Protein AF-A0A4R1QSN7-F1 (afdb_monomer)

pLDDT: mean 76.37, std 17.97, range [33.16, 93.81]

Foldseek 3Di:
DVVVVVVVVVVVVPPDPPPPPPDPDPPLQDDFQFADDDPVRLVVQLVVLLVVVLCVCVVVCVQVVLQVQLQVLCVVVVPPDRADGLSVLSSLVLPLVVVVCVVCDVVLPPQPVRLRLVSVLVVCVVCLVCLVVSCVVSVNDLSSLQSLLVCVAPVNVVVLLVVLLSSVCSVRVRRDPDPRCVVSSVSNSVSSVVVSCSNSVSCVNRVNPDPVPDDDPDD

Organism: Hydrogenispora ethanolica (NCBI:txid1082276)

Solvent-accessible surface area (backbone atoms only — not comparable to full-atom values): 12890 Å² total; per-residue (Å²): 129,73,69,62,58,57,54,55,57,61,60,67,71,72,70,68,79,79,73,75,73,74,66,77,75,70,93,71,76,61,67,58,69,65,54,96,66,55,74,68,55,48,53,51,48,35,53,51,48,49,52,51,52,50,52,51,38,52,74,69,46,45,36,60,56,40,38,53,52,36,46,56,51,32,57,77,66,68,48,93,62,81,74,74,61,46,65,60,50,52,50,47,53,52,58,39,51,48,56,50,48,66,68,43,47,76,79,51,66,84,64,72,84,50,73,34,44,70,53,45,47,54,53,50,58,76,48,51,83,48,42,66,64,53,24,58,78,52,67,51,48,69,67,47,25,45,50,58,17,53,40,63,35,86,90,27,56,67,60,31,54,50,50,41,48,52,52,46,45,50,75,39,66,44,45,59,99,42,83,89,26,47,66,51,51,56,50,37,38,55,42,48,51,58,47,45,42,65,73,41,45,21,64,81,71,33,54,93,72,74,78,84,77,70,88,83,87,74,132

Structure (mmCIF, N/CA/C/O backbone):
data_AF-A0A4R1QSN7-F1
#
_entry.id   AF-A0A4R1QSN7-F1
#
loop_
_atom_site.group_PDB
_atom_site.id
_atom_site.type_symbol
_atom_site.label_atom_id
_atom_site.label_alt_id
_atom_site.label_comp_id
_atom_site.label_asym_id
_atom_site.label_entity_id
_atom_site.label_seq_id
_atom_site.pdbx_PDB_ins_code
_atom_site.Cartn_x
_atom_site.Cartn_y
_atom_site.Cartn_z
_atom_site.occupancy
_atom_site.B_iso_or_equiv
_atom_site.auth_seq_id
_atom_site.auth_comp_id
_atom_site.auth_asym_id
_atom_site.auth_atom_id
_atom_site.pdbx_PDB_model_num
ATOM 1 N N . MET A 1 1 ? 50.688 -35.990 24.798 1.00 52.66 1 MET A N 1
ATOM 2 C CA . MET A 1 1 ? 50.599 -35.802 23.326 1.00 52.66 1 MET A CA 1
ATOM 3 C C . MET A 1 1 ? 49.825 -36.895 22.560 1.00 52.66 1 MET A C 1
ATOM 5 O O . MET A 1 1 ? 49.802 -36.848 21.338 1.00 52.66 1 MET A O 1
ATOM 9 N N . ARG A 1 2 ? 49.146 -37.862 23.209 1.00 49.91 2 ARG A N 1
ATOM 10 C CA . ARG A 1 2 ? 48.300 -38.853 22.500 1.00 49.91 2 ARG A CA 1
ATOM 11 C C . ARG A 1 2 ? 46.863 -38.373 22.243 1.00 49.91 2 ARG A C 1
ATOM 13 O O . ARG A 1 2 ? 46.289 -38.750 21.235 1.00 49.91 2 ARG A O 1
ATOM 20 N N . HIS A 1 3 ? 46.323 -37.475 23.070 1.00 43.88 3 HIS A N 1
ATOM 21 C CA . HIS A 1 3 ? 44.950 -36.965 22.913 1.00 43.88 3 HIS A CA 1
ATOM 22 C C . HIS A 1 3 ? 44.783 -35.891 21.823 1.00 43.88 3 HIS A C 1
ATOM 24 O O . HIS A 1 3 ? 43.689 -35.723 21.301 1.00 43.88 3 HIS A O 1
ATOM 30 N N . PHE A 1 4 ? 45.867 -35.227 21.402 1.00 45.56 4 PHE A N 1
ATOM 31 C CA . PHE A 1 4 ? 45.815 -34.222 20.329 1.00 45.56 4 PHE A CA 1
ATOM 32 C C . PHE A 1 4 ? 45.595 -34.852 18.941 1.00 45.56 4 PHE A C 1
ATOM 34 O O . PHE A 1 4 ? 44.989 -34.249 18.062 1.00 45.56 4 PHE A O 1
ATOM 41 N N . ARG A 1 5 ? 46.030 -36.108 18.754 1.00 50.88 5 ARG A N 1
ATOM 42 C CA . ARG A 1 5 ? 45.882 -36.837 17.483 1.00 50.88 5 ARG A CA 1
ATOM 43 C C . ARG A 1 5 ? 44.447 -37.307 17.227 1.00 50.88 5 ARG A C 1
ATOM 45 O O . ARG A 1 5 ? 44.032 -37.353 16.077 1.00 50.88 5 ARG A O 1
ATOM 52 N N . TYR A 1 6 ? 43.680 -37.587 18.282 1.00 53.69 6 TYR A N 1
ATOM 53 C CA . TYR A 1 6 ? 42.270 -37.969 18.156 1.00 53.69 6 TYR A CA 1
ATOM 54 C C . TYR A 1 6 ? 41.355 -36.764 17.903 1.00 53.69 6 TYR A C 1
ATOM 56 O O . TYR A 1 6 ? 40.365 -36.900 17.192 1.00 53.69 6 TYR A O 1
ATOM 64 N N . LEU A 1 7 ? 41.721 -35.574 18.399 1.00 50.19 7 LEU A N 1
ATOM 65 C CA . LEU A 1 7 ? 40.985 -34.338 18.109 1.00 50.19 7 LEU A CA 1
ATOM 66 C C . LEU A 1 7 ? 41.125 -33.924 16.632 1.00 50.19 7 LEU A C 1
ATOM 68 O O . LEU A 1 7 ? 40.158 -33.479 16.024 1.00 50.19 7 LEU A O 1
ATOM 72 N N . LEU A 1 8 ? 42.308 -34.134 16.037 1.00 51.06 8 LEU A N 1
ATOM 73 C CA . LEU A 1 8 ? 42.559 -33.848 14.620 1.00 51.06 8 LEU A CA 1
ATOM 74 C C . LEU A 1 8 ? 41.799 -34.811 13.687 1.00 51.06 8 LEU A C 1
ATOM 76 O O . LEU A 1 8 ? 41.301 -34.393 12.646 1.00 51.06 8 LEU A O 1
ATOM 80 N N . PHE A 1 9 ? 41.661 -36.085 14.076 1.00 55.66 9 PHE A N 1
ATOM 81 C CA . PHE A 1 9 ? 40.887 -37.071 13.311 1.00 55.66 9 PHE A CA 1
ATOM 82 C C . PHE A 1 9 ? 39.373 -36.825 13.376 1.00 55.66 9 PHE A C 1
ATOM 84 O O . PHE A 1 9 ? 38.679 -37.077 12.394 1.00 55.66 9 PHE A O 1
ATOM 91 N N . LEU A 1 10 ? 38.859 -36.286 14.489 1.00 49.84 10 LEU A N 1
ATOM 92 C CA . LEU A 1 10 ? 37.437 -35.951 14.622 1.00 49.84 10 LEU A CA 1
ATOM 93 C C . LEU A 1 10 ? 37.048 -34.693 13.819 1.00 49.84 10 LEU A C 1
ATOM 95 O O . LEU A 1 10 ? 35.917 -34.581 13.356 1.00 49.84 10 LEU A O 1
ATOM 99 N N . LEU A 1 11 ? 37.996 -33.774 13.598 1.00 47.78 11 LEU A N 1
ATOM 100 C CA . LEU A 1 11 ? 37.796 -32.555 12.802 1.00 47.78 11 LEU A CA 1
ATOM 101 C C . LEU A 1 11 ? 37.828 -32.807 11.282 1.00 47.78 11 LEU A C 1
ATOM 103 O O . LEU A 1 11 ? 37.264 -32.026 10.522 1.00 47.78 11 LEU A O 1
ATOM 107 N N . LEU A 1 12 ? 38.432 -33.916 10.839 1.00 49.00 12 LEU A N 1
ATOM 108 C CA . LEU A 1 12 ? 38.530 -34.295 9.422 1.00 49.00 12 LEU A CA 1
ATOM 109 C C . LEU A 1 12 ? 37.284 -35.011 8.869 1.00 49.00 12 LEU A C 1
ATOM 111 O O . LEU A 1 12 ? 37.149 -35.123 7.655 1.00 49.00 12 LEU A O 1
ATOM 115 N N . PHE A 1 13 ? 36.345 -35.433 9.724 1.00 51.28 13 PHE A N 1
ATOM 116 C CA . PHE A 1 13 ? 35.068 -36.037 9.303 1.00 51.28 13 PHE A CA 1
ATOM 117 C C . PHE A 1 13 ? 33.887 -35.050 9.248 1.00 51.28 13 PHE A C 1
ATOM 119 O O . PHE A 1 13 ? 32.784 -35.437 8.871 1.00 51.28 13 PHE A O 1
ATOM 126 N N . LEU A 1 14 ? 34.107 -33.772 9.577 1.00 45.19 14 LEU A N 1
ATOM 127 C CA . LEU A 1 14 ? 33.074 -32.723 9.584 1.00 45.19 14 LEU A CA 1
ATOM 128 C C . LEU A 1 14 ? 33.061 -31.842 8.326 1.00 45.19 14 LEU A C 1
ATOM 130 O O . LEU A 1 14 ? 32.299 -30.881 8.256 1.00 45.19 14 LEU A O 1
ATOM 134 N N . VAL A 1 15 ? 33.858 -32.184 7.312 1.00 50.62 15 VAL A N 1
ATOM 135 C CA . VAL A 1 15 ? 33.829 -31.520 6.003 1.00 50.62 15 VAL A CA 1
ATOM 136 C C . VAL A 1 15 ? 33.178 -32.453 4.989 1.00 50.62 15 VAL A C 1
ATOM 138 O O . VAL A 1 15 ? 33.795 -32.900 4.027 1.00 50.62 15 VAL A O 1
ATOM 141 N N . THR A 1 16 ? 31.902 -32.774 5.198 1.00 50.66 16 THR A N 1
ATOM 142 C CA . THR A 1 16 ? 31.070 -33.152 4.056 1.00 50.66 16 THR A CA 1
ATOM 143 C C . THR A 1 16 ? 30.916 -31.895 3.206 1.00 50.66 16 THR A C 1
ATOM 145 O O . THR A 1 16 ? 30.430 -30.889 3.738 1.00 50.66 16 THR A O 1
ATOM 148 N N . PRO A 1 17 ? 31.302 -31.890 1.918 1.00 47.50 17 PRO A N 1
ATOM 149 C CA . PRO A 1 17 ? 30.842 -30.837 1.039 1.00 47.50 17 PRO A CA 1
ATOM 150 C C . PRO A 1 17 ? 29.320 -30.891 1.101 1.00 47.50 17 PRO A C 1
ATOM 152 O O . PRO A 1 17 ? 28.709 -31.901 0.754 1.00 47.50 17 PRO A O 1
ATOM 155 N N . VAL A 1 18 ? 28.704 -29.820 1.598 1.00 45.72 18 VAL A N 1
ATOM 156 C CA . VAL A 1 18 ? 27.302 -29.569 1.307 1.00 45.72 18 VAL A CA 1
ATOM 157 C C . VAL A 1 18 ? 27.285 -29.398 -0.202 1.00 45.72 18 VAL A C 1
ATOM 159 O O . VAL A 1 18 ? 27.577 -28.324 -0.723 1.00 45.72 18 VAL A O 1
ATOM 162 N N . THR A 1 19 ? 27.036 -30.488 -0.922 1.00 42.19 19 THR A N 1
ATOM 163 C CA . THR A 1 19 ? 26.517 -30.402 -2.271 1.00 42.19 19 THR A CA 1
ATOM 164 C C . THR A 1 19 ? 25.223 -29.637 -2.109 1.00 42.19 19 THR A C 1
ATOM 166 O O . THR A 1 19 ? 24.199 -30.190 -1.711 1.00 42.19 19 THR A O 1
ATOM 169 N N . THR A 1 20 ? 25.289 -28.331 -2.348 1.00 42.88 20 THR A N 1
ATOM 170 C CA . THR A 1 20 ? 24.140 -27.565 -2.785 1.00 42.88 20 THR A CA 1
ATOM 171 C C . THR A 1 20 ? 23.671 -28.257 -4.051 1.00 42.88 20 THR A C 1
ATOM 173 O O . THR A 1 20 ? 24.133 -27.954 -5.146 1.00 42.88 20 THR A O 1
ATOM 176 N N . THR A 1 21 ? 22.794 -29.247 -3.891 1.00 38.19 21 THR A N 1
ATOM 177 C CA . THR A 1 21 ? 21.798 -29.569 -4.896 1.00 38.19 21 THR A CA 1
ATOM 178 C C . THR A 1 21 ? 21.117 -28.247 -5.176 1.00 38.19 21 THR A C 1
ATOM 180 O O . THR A 1 21 ? 20.308 -27.767 -4.381 1.00 38.19 21 THR A O 1
ATOM 183 N N . THR A 1 22 ? 21.540 -27.606 -6.261 1.00 42.22 22 THR A N 1
ATOM 184 C CA . THR A 1 22 ? 20.776 -26.580 -6.941 1.00 42.22 22 THR A CA 1
ATOM 185 C C . THR A 1 22 ? 19.456 -27.257 -7.253 1.00 42.22 22 THR A C 1
ATOM 187 O O . THR A 1 22 ? 19.336 -28.012 -8.216 1.00 42.22 22 THR A O 1
ATOM 190 N N . ALA A 1 23 ? 18.481 -27.072 -6.362 1.00 44.03 23 ALA A N 1
ATOM 191 C CA . ALA A 1 23 ? 17.100 -27.303 -6.710 1.00 44.03 23 ALA A CA 1
ATOM 192 C C . ALA A 1 23 ? 16.881 -26.577 -8.045 1.00 44.03 23 ALA A C 1
ATOM 194 O O . ALA A 1 23 ? 17.385 -25.451 -8.189 1.00 44.03 23 ALA A O 1
ATOM 195 N N . PRO A 1 24 ? 16.214 -27.197 -9.034 1.00 42.44 24 PRO A N 1
ATOM 196 C CA . PRO A 1 24 ? 15.811 -26.462 -10.219 1.00 42.44 24 PRO A CA 1
ATOM 197 C C . PRO A 1 24 ? 15.117 -25.193 -9.729 1.00 42.44 24 PRO A C 1
ATOM 199 O O . PRO A 1 24 ? 14.249 -25.260 -8.853 1.00 42.44 24 PRO A O 1
ATOM 202 N N . ALA A 1 25 ? 15.606 -24.041 -10.196 1.00 39.53 25 ALA A N 1
ATOM 203 C CA . ALA A 1 25 ? 15.037 -22.755 -9.836 1.00 39.53 25 ALA A CA 1
ATOM 204 C C . ALA A 1 25 ? 13.518 -22.866 -10.028 1.00 39.53 25 ALA A C 1
ATOM 206 O O . ALA A 1 25 ? 13.098 -23.294 -11.107 1.00 39.53 25 ALA A O 1
ATOM 207 N N . PRO A 1 26 ? 12.697 -22.571 -9.006 1.00 40.81 26 PRO A N 1
ATOM 208 C CA . PRO A 1 26 ? 11.259 -22.611 -9.194 1.00 40.81 26 PRO A CA 1
ATOM 209 C C . PRO A 1 26 ? 10.923 -21.657 -10.345 1.00 40.81 26 PRO A C 1
ATOM 211 O O . PRO A 1 26 ? 11.459 -20.550 -10.406 1.00 40.81 26 PRO A O 1
ATOM 214 N N . GLU A 1 27 ? 10.062 -22.096 -11.260 1.00 44.59 27 GLU A N 1
ATOM 215 C CA . GLU A 1 27 ? 9.616 -21.394 -12.475 1.00 44.59 27 GLU A CA 1
ATOM 216 C C . GLU A 1 27 ? 8.879 -20.048 -12.215 1.00 44.59 27 GLU A C 1
ATOM 218 O O . GLU A 1 27 ? 8.102 -19.592 -13.047 1.00 44.59 27 GLU A O 1
ATOM 223 N N . SER A 1 28 ? 9.109 -19.353 -11.090 1.00 44.38 28 SER A N 1
ATOM 224 C CA . SER A 1 28 ? 8.532 -18.027 -10.787 1.00 44.38 28 SER A CA 1
ATOM 225 C C . SER A 1 28 ? 9.404 -16.840 -11.233 1.00 44.38 28 SER A C 1
ATOM 227 O O . SER A 1 28 ? 9.080 -15.682 -10.974 1.00 44.38 28 SER A O 1
ATOM 229 N N . SER A 1 29 ? 10.512 -17.096 -11.927 1.00 50.22 29 SER A N 1
ATOM 230 C CA . SER A 1 29 ? 11.586 -16.141 -12.231 1.00 50.22 29 SER A CA 1
ATOM 231 C C . SER A 1 29 ? 11.394 -15.316 -13.515 1.00 50.22 29 SER A C 1
ATOM 233 O O . SER A 1 29 ? 12.361 -15.022 -14.216 1.00 50.22 29 SER A O 1
ATOM 235 N N . GLN A 1 30 ? 10.172 -14.878 -13.831 1.00 65.06 30 GLN A N 1
ATOM 236 C CA . GLN A 1 30 ? 9.985 -13.875 -14.887 1.00 65.06 30 GLN A CA 1
ATOM 237 C C . GLN A 1 30 ? 10.189 -12.471 -14.310 1.00 65.06 30 GLN A C 1
ATOM 239 O O . GLN A 1 30 ? 9.316 -11.923 -13.635 1.00 65.06 30 GLN A O 1
ATOM 244 N N . GLN A 1 31 ? 11.361 -11.886 -14.584 1.00 78.56 31 GLN A N 1
ATOM 245 C CA . GLN A 1 31 ? 11.528 -10.437 -14.486 1.00 78.56 31 GLN A CA 1
ATOM 246 C C . GLN A 1 31 ? 10.488 -9.783 -15.408 1.00 78.56 31 GLN A C 1
ATOM 248 O O . GLN A 1 31 ? 10.363 -10.207 -16.562 1.00 78.56 31 GLN A O 1
ATOM 253 N N . PRO A 1 32 ? 9.725 -8.789 -14.931 1.00 87.31 32 PRO A N 1
ATOM 254 C CA . PRO A 1 32 ? 8.795 -8.080 -15.784 1.00 87.31 32 PRO A CA 1
ATOM 255 C C . PRO A 1 32 ? 9.567 -7.261 -16.821 1.00 87.31 32 PRO A C 1
ATOM 257 O O . PRO A 1 32 ? 10.699 -6.828 -16.586 1.00 87.31 32 PRO A O 1
ATOM 260 N N . LEU A 1 33 ? 8.915 -6.982 -17.948 1.00 86.25 33 LEU A N 1
ATOM 261 C CA . LEU A 1 33 ? 9.345 -5.907 -18.830 1.00 86.25 33 LEU A CA 1
ATOM 262 C C . LEU A 1 33 ? 9.317 -4.605 -18.024 1.00 86.25 33 LEU A C 1
ATOM 264 O O . LEU A 1 33 ? 8.283 -4.268 -17.445 1.00 86.25 33 LEU A O 1
ATOM 268 N N . SER A 1 34 ? 10.435 -3.888 -17.990 1.00 86.56 34 SER A N 1
ATOM 269 C CA . SER A 1 34 ? 10.560 -2.615 -17.286 1.00 86.56 34 SER A CA 1
ATOM 270 C C . SER A 1 34 ? 11.198 -1.557 -18.177 1.00 86.56 34 SER A C 1
ATOM 272 O O . SER A 1 34 ? 11.972 -1.862 -19.084 1.00 86.56 34 SER A O 1
ATOM 274 N N . ASN A 1 35 ? 10.839 -0.305 -17.917 1.00 86.56 35 ASN A N 1
ATOM 275 C CA . ASN A 1 35 ? 11.424 0.858 -18.562 1.00 86.56 35 ASN A CA 1
ATOM 276 C C . ASN A 1 35 ? 12.513 1.441 -17.662 1.00 86.56 35 ASN A C 1
ATOM 278 O O . ASN A 1 35 ? 12.321 1.588 -16.453 1.00 86.56 35 ASN A O 1
ATOM 282 N N . GLU A 1 36 ? 13.635 1.847 -18.248 1.00 82.88 36 GLU A N 1
ATOM 283 C CA . GLU A 1 36 ? 14.606 2.653 -17.517 1.00 82.88 36 GLU A CA 1
ATOM 284 C C . GLU A 1 36 ? 14.033 4.056 -17.302 1.00 82.88 36 GLU A C 1
ATOM 286 O O . GLU A 1 36 ? 13.792 4.803 -18.249 1.00 82.88 36 GLU A O 1
ATOM 291 N N . LEU A 1 37 ? 13.786 4.406 -16.040 1.00 80.81 37 LEU A N 1
ATOM 292 C CA . LEU A 1 37 ? 13.314 5.727 -15.642 1.00 80.81 37 LEU A CA 1
ATOM 293 C C . LEU A 1 37 ? 14.395 6.436 -14.836 1.00 80.81 37 LEU A C 1
ATOM 295 O O . LEU A 1 37 ? 14.997 5.854 -13.926 1.00 80.81 37 LEU A O 1
ATOM 299 N N . SER A 1 38 ? 14.598 7.723 -15.117 1.00 85.69 38 SER A N 1
ATOM 300 C CA . SER A 1 38 ? 15.368 8.568 -14.211 1.00 85.69 38 SER A CA 1
ATOM 301 C C . SER A 1 38 ? 14.631 8.711 -12.872 1.00 85.69 38 SER A C 1
ATOM 303 O O . SER A 1 38 ? 13.418 8.504 -12.771 1.00 85.69 38 SER A O 1
ATOM 305 N N . LEU A 1 39 ? 15.350 9.103 -11.816 1.00 82.25 39 LEU A N 1
ATOM 306 C CA . LEU A 1 39 ? 14.720 9.357 -10.516 1.00 82.25 39 LEU A CA 1
ATOM 307 C C . LEU A 1 39 ? 13.640 10.449 -10.608 1.00 82.25 39 LEU A C 1
ATOM 309 O O . LEU A 1 39 ? 12.592 10.332 -9.974 1.00 82.25 39 LEU A O 1
ATOM 313 N N . ALA A 1 40 ? 13.885 11.489 -11.409 1.00 85.00 40 ALA A N 1
ATOM 314 C CA . ALA A 1 40 ? 12.943 12.587 -11.599 1.00 85.00 40 ALA A CA 1
ATOM 315 C C . ALA A 1 40 ? 11.659 12.111 -12.297 1.00 85.00 40 ALA A C 1
ATOM 317 O O . ALA A 1 40 ? 10.560 12.441 -11.844 1.00 85.00 40 ALA A O 1
ATOM 318 N N . ASP A 1 41 ? 11.792 11.275 -13.330 1.00 87.56 41 ASP A N 1
ATOM 319 C CA . ASP A 1 41 ? 10.648 10.711 -14.056 1.00 87.56 41 ASP A CA 1
ATOM 320 C C . ASP A 1 41 ? 9.844 9.763 -13.171 1.00 87.56 41 ASP A C 1
ATOM 322 O O . ASP A 1 41 ? 8.615 9.842 -13.131 1.00 87.56 41 ASP A O 1
ATOM 326 N N . LYS A 1 42 ? 10.533 8.926 -12.384 1.00 85.25 42 LYS A N 1
ATOM 327 C CA . LYS A 1 42 ? 9.901 8.043 -11.399 1.00 85.25 42 LYS A CA 1
ATOM 328 C C . LYS A 1 42 ? 9.054 8.842 -10.405 1.00 85.25 42 LYS A C 1
ATOM 330 O O . LYS A 1 42 ? 7.882 8.533 -10.205 1.00 85.25 42 LYS A O 1
ATOM 335 N N . GLN A 1 43 ? 9.604 9.916 -9.840 1.00 86.00 43 GLN A N 1
ATOM 336 C CA . GLN A 1 43 ? 8.882 10.784 -8.903 1.00 86.00 43 GLN A CA 1
ATOM 337 C C . GLN A 1 43 ? 7.718 11.537 -9.561 1.00 86.00 43 GLN A C 1
ATOM 339 O O . GLN A 1 43 ? 6.662 11.709 -8.948 1.00 86.00 43 GLN A O 1
ATOM 344 N N . ALA A 1 44 ? 7.888 12.009 -10.798 1.00 88.94 44 ALA A N 1
ATOM 345 C CA . ALA A 1 44 ? 6.817 12.651 -11.553 1.00 88.94 44 ALA A CA 1
ATOM 346 C C . ALA A 1 44 ? 5.661 11.674 -11.823 1.00 88.94 44 ALA A C 1
ATOM 348 O O . ALA A 1 44 ? 4.504 12.010 -11.564 1.00 88.94 44 ALA A O 1
ATOM 349 N N . MET A 1 45 ? 5.976 10.449 -12.250 1.00 89.56 45 MET A N 1
ATOM 350 C CA . MET A 1 45 ? 4.989 9.404 -12.504 1.00 89.56 45 MET A CA 1
ATOM 351 C C . MET A 1 45 ? 4.269 8.983 -11.220 1.00 89.56 45 MET A C 1
ATOM 353 O O . MET A 1 45 ? 3.047 8.897 -11.213 1.00 89.56 45 MET A O 1
ATOM 357 N N . GLN A 1 46 ? 4.988 8.820 -10.109 1.00 88.12 46 GLN A N 1
ATOM 358 C CA . GLN A 1 46 ? 4.388 8.491 -8.811 1.00 88.12 46 GLN A CA 1
ATOM 359 C C . GLN A 1 46 ? 3.425 9.573 -8.318 1.00 88.12 46 GLN A C 1
ATOM 361 O O . GLN A 1 46 ? 2.345 9.245 -7.832 1.00 88.12 46 GLN A O 1
ATOM 366 N N . ARG A 1 47 ? 3.764 10.858 -8.491 1.00 90.00 47 ARG A N 1
ATOM 367 C CA . ARG A 1 47 ? 2.839 11.964 -8.184 1.00 90.00 47 ARG A CA 1
ATOM 368 C C . ARG A 1 47 ? 1.586 11.917 -9.054 1.00 90.00 47 ARG A C 1
ATOM 370 O O . ARG A 1 47 ? 0.487 12.119 -8.545 1.00 90.00 47 ARG A O 1
ATOM 377 N N . LYS A 1 48 ? 1.745 11.627 -10.348 1.00 91.50 48 LYS A N 1
ATOM 378 C CA . LYS A 1 48 ? 0.618 11.478 -11.274 1.00 91.50 48 LYS A CA 1
ATOM 379 C C . LYS A 1 48 ? -0.296 10.322 -10.856 1.00 91.50 48 LYS A C 1
ATOM 381 O O . LYS A 1 48 ? -1.486 10.546 -10.663 1.00 91.50 48 LYS A O 1
ATOM 386 N N . ILE A 1 49 ? 0.275 9.136 -10.638 1.00 91.56 49 ILE A N 1
ATOM 387 C CA . ILE A 1 49 ? -0.446 7.933 -10.199 1.00 91.56 49 ILE A CA 1
ATOM 388 C C . ILE A 1 49 ? -1.171 8.197 -8.877 1.00 91.56 49 ILE A C 1
ATOM 390 O O . ILE A 1 49 ? -2.338 7.850 -8.742 1.00 91.56 49 ILE A O 1
ATOM 394 N N . LEU A 1 50 ? -0.524 8.851 -7.908 1.00 90.31 50 LEU A N 1
ATOM 395 C CA . LEU A 1 50 ? -1.165 9.171 -6.633 1.00 90.31 50 LEU A CA 1
ATOM 396 C C . LEU A 1 50 ? -2.394 10.068 -6.820 1.00 90.31 50 LEU A C 1
ATOM 398 O O . LEU A 1 50 ? -3.440 9.791 -6.244 1.00 90.31 50 LEU A O 1
ATOM 402 N N . ASN A 1 51 ? -2.298 11.109 -7.645 1.00 91.06 51 ASN A N 1
ATOM 403 C CA . ASN A 1 51 ? -3.448 11.968 -7.924 1.00 91.06 51 ASN A CA 1
ATOM 404 C C . ASN A 1 51 ? -4.576 11.199 -8.636 1.00 91.06 51 ASN A C 1
ATOM 406 O O . ASN A 1 51 ? -5.742 11.384 -8.301 1.00 91.06 51 ASN A O 1
ATOM 410 N N . GLU A 1 52 ? -4.247 10.303 -9.572 1.00 92.44 52 GLU A N 1
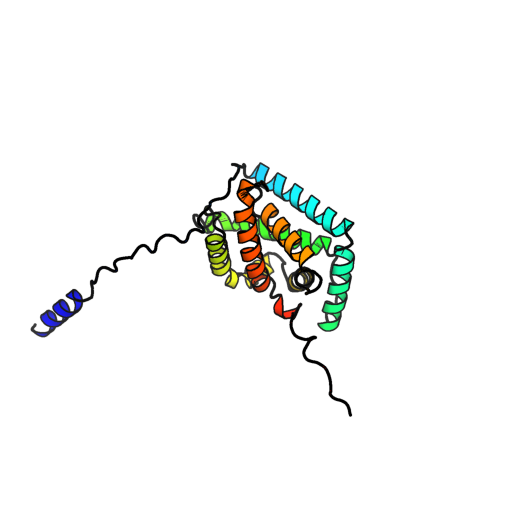ATOM 411 C CA . GLU A 1 52 ? -5.228 9.425 -10.231 1.00 92.44 52 GLU A CA 1
ATOM 412 C C . GLU A 1 52 ? -5.926 8.495 -9.224 1.00 92.44 52 GLU A C 1
ATOM 414 O O . GLU A 1 52 ? -7.149 8.356 -9.257 1.00 92.44 52 GLU A O 1
ATOM 419 N N . ILE A 1 53 ? -5.171 7.915 -8.287 1.00 90.88 53 ILE A N 1
ATOM 420 C CA . ILE A 1 53 ? -5.687 7.085 -7.191 1.00 90.88 53 ILE A CA 1
ATOM 421 C C . ILE A 1 53 ? -6.667 7.881 -6.326 1.00 90.88 53 ILE A C 1
ATOM 423 O O . ILE A 1 53 ? -7.782 7.416 -6.082 1.00 90.88 53 ILE A O 1
ATOM 427 N N . LEU A 1 54 ? -6.270 9.073 -5.871 1.00 90.12 54 LEU A N 1
ATOM 428 C CA . LEU A 1 54 ? -7.100 9.904 -4.999 1.00 90.12 54 LEU A CA 1
ATOM 429 C C . LEU A 1 54 ? -8.408 10.294 -5.694 1.00 90.12 54 LEU A C 1
ATOM 431 O O . LEU A 1 54 ? -9.480 10.022 -5.155 1.00 90.12 54 LEU A O 1
ATOM 435 N N . ASN A 1 55 ? -8.324 10.792 -6.930 1.00 91.56 55 ASN A N 1
ATOM 436 C CA . ASN A 1 55 ? -9.496 11.164 -7.722 1.00 91.56 55 ASN A CA 1
ATOM 437 C C . ASN A 1 55 ? -10.435 9.971 -7.964 1.00 91.56 55 ASN A C 1
ATOM 439 O O . ASN A 1 55 ? -11.655 10.115 -7.900 1.00 91.56 55 ASN A O 1
ATOM 443 N N . LYS A 1 56 ? -9.884 8.776 -8.222 1.00 91.75 56 LYS A N 1
ATOM 444 C CA . LYS A 1 56 ? -10.672 7.556 -8.443 1.00 91.75 56 LYS A CA 1
ATOM 445 C C . LYS A 1 56 ? -11.488 7.173 -7.208 1.00 91.75 56 LYS A C 1
ATOM 447 O O . LYS A 1 56 ? -12.683 6.896 -7.315 1.00 91.75 56 LYS A O 1
ATOM 452 N N . TYR A 1 57 ? -10.855 7.124 -6.038 1.00 89.25 57 TYR A N 1
ATOM 453 C CA . TYR A 1 57 ? -11.534 6.701 -4.811 1.00 89.25 57 TYR A CA 1
ATOM 454 C C . TYR A 1 57 ? -12.455 7.778 -4.229 1.00 89.25 57 TYR A C 1
ATOM 456 O O . TYR A 1 57 ? -13.458 7.439 -3.593 1.00 89.25 57 TYR A O 1
ATOM 464 N N . GLU A 1 58 ? -12.167 9.050 -4.485 1.00 86.88 58 GLU A N 1
ATOM 465 C CA . GLU A 1 58 ? -13.088 10.142 -4.192 1.00 86.88 58 GLU A CA 1
ATOM 466 C C . GLU A 1 58 ? -14.334 10.067 -5.089 1.00 86.88 58 GLU A C 1
ATOM 468 O O . GLU A 1 58 ? -15.456 9.991 -4.583 1.00 86.88 58 GLU A O 1
ATOM 473 N N . GLY A 1 59 ? -14.145 9.971 -6.411 1.00 82.38 59 GLY A N 1
ATOM 474 C CA . GLY A 1 59 ? -15.234 9.936 -7.394 1.00 82.38 59 GLY A CA 1
ATOM 475 C C . GLY A 1 59 ? -16.184 8.742 -7.243 1.00 82.38 59 GLY A C 1
ATOM 476 O O . GLY A 1 59 ? -17.384 8.874 -7.472 1.00 82.38 59 GLY A O 1
ATOM 477 N N . ASN A 1 60 ? -15.682 7.596 -6.775 1.00 84.69 60 ASN A N 1
ATOM 478 C CA . ASN A 1 60 ? -16.487 6.388 -6.554 1.00 84.69 60 ASN A CA 1
ATOM 479 C C . ASN A 1 60 ? -17.218 6.359 -5.196 1.00 84.69 60 ASN A C 1
ATOM 481 O O . ASN A 1 60 ? -17.738 5.313 -4.801 1.00 84.69 60 ASN A O 1
ATOM 485 N N . GLN A 1 61 ? -17.232 7.471 -4.449 1.00 85.44 61 GLN A N 1
ATOM 486 C CA . GLN A 1 61 ? -17.753 7.558 -3.075 1.00 85.44 61 GLN A CA 1
ATOM 487 C C . GLN A 1 61 ? -17.075 6.586 -2.088 1.00 85.44 61 GLN A C 1
ATOM 489 O O . GLN A 1 61 ? -17.561 6.378 -0.974 1.00 85.44 61 GLN A O 1
ATOM 494 N N . THR A 1 62 ? -15.936 5.991 -2.460 1.00 89.12 62 THR A N 1
ATOM 495 C CA . THR A 1 62 ? -15.198 5.067 -1.593 1.00 89.12 62 THR A CA 1
ATOM 496 C C . THR A 1 62 ? -14.707 5.787 -0.350 1.00 89.12 62 THR A C 1
ATOM 498 O O . THR A 1 62 ? -14.788 5.231 0.741 1.00 89.12 62 THR A O 1
ATOM 501 N N . PHE A 1 63 ? -14.252 7.035 -0.485 1.00 91.38 63 PHE A N 1
ATOM 502 C CA . PHE A 1 63 ? -13.839 7.839 0.663 1.00 91.38 63 PHE A CA 1
ATOM 503 C C . PHE A 1 63 ? -14.983 8.069 1.644 1.00 91.38 63 PHE A C 1
ATOM 505 O O . PHE A 1 63 ? -14.786 7.882 2.838 1.00 91.38 63 PHE A O 1
ATOM 512 N N . LEU A 1 64 ? -16.193 8.363 1.172 1.00 90.38 64 LEU A N 1
ATOM 513 C CA . LEU A 1 64 ? -17.338 8.537 2.065 1.00 90.38 64 LEU A CA 1
ATOM 514 C C . LEU A 1 64 ? -17.583 7.277 2.914 1.00 90.38 64 LEU A C 1
ATOM 516 O O . LEU A 1 64 ? -17.581 7.351 4.142 1.00 90.38 64 LEU A O 1
ATOM 520 N N . LYS A 1 65 ? -17.649 6.105 2.273 1.00 92.69 65 LYS A N 1
ATOM 521 C CA . LYS A 1 65 ? -17.850 4.818 2.964 1.00 92.69 65 LYS A CA 1
ATOM 522 C C . LYS A 1 65 ? -16.684 4.445 3.883 1.00 92.69 65 LYS A C 1
ATOM 524 O O . LYS A 1 65 ? -16.890 3.926 4.980 1.00 92.69 65 LYS A O 1
ATOM 529 N N . LEU A 1 66 ? -15.452 4.730 3.460 1.00 92.75 66 LEU A N 1
ATOM 530 C CA . LEU A 1 66 ? -14.258 4.525 4.278 1.00 92.75 66 LEU A CA 1
ATOM 531 C C . LEU A 1 66 ? -14.320 5.399 5.532 1.00 92.75 66 LEU A C 1
ATOM 533 O O . LEU A 1 66 ? -14.033 4.919 6.628 1.00 92.75 66 LEU A O 1
ATOM 537 N N . HIS A 1 67 ? -14.719 6.663 5.393 1.00 93.81 67 HIS A N 1
ATOM 538 C CA . HIS A 1 67 ? -14.826 7.585 6.516 1.00 93.81 67 HIS A CA 1
ATOM 539 C C . HIS A 1 67 ? -15.905 7.130 7.507 1.00 93.81 67 HIS A C 1
ATOM 541 O O . HIS A 1 67 ? -15.641 7.068 8.707 1.00 93.81 67 HIS A O 1
ATOM 547 N N . GLU A 1 68 ? -17.079 6.725 7.021 1.00 93.44 68 GLU A N 1
ATOM 548 C CA . GLU A 1 68 ? -18.141 6.146 7.856 1.00 93.44 68 GLU A CA 1
ATOM 549 C C . GLU A 1 68 ? -17.638 4.928 8.638 1.00 93.44 68 GLU A C 1
ATOM 551 O O . GLU A 1 68 ? -17.776 4.860 9.864 1.00 93.44 68 GLU A O 1
ATOM 556 N N . TYR A 1 69 ? -16.962 4.002 7.954 1.00 93.50 69 TYR A N 1
ATOM 557 C CA . TYR A 1 69 ? -16.335 2.846 8.588 1.00 93.50 69 TYR A CA 1
ATOM 558 C C . TYR A 1 69 ? -15.323 3.253 9.671 1.00 93.50 69 TYR A C 1
ATOM 560 O O . TYR A 1 69 ? -15.317 2.694 10.774 1.00 93.50 69 TYR A O 1
ATOM 568 N N . MET A 1 70 ? -14.478 4.245 9.390 1.00 93.50 70 MET A N 1
ATOM 569 C CA . MET A 1 70 ? -13.500 4.752 10.349 1.00 93.50 70 MET A CA 1
ATOM 570 C C . MET A 1 70 ? -14.159 5.371 11.580 1.00 93.50 70 MET A C 1
ATOM 572 O O . MET A 1 70 ? -13.695 5.115 12.691 1.00 93.50 70 MET A O 1
ATOM 576 N N . ILE A 1 71 ? -15.237 6.141 11.411 1.00 93.38 71 ILE A N 1
ATOM 577 C CA . ILE A 1 71 ? -15.994 6.734 12.522 1.00 93.38 71 ILE A CA 1
ATOM 578 C C . ILE A 1 71 ? -16.530 5.624 13.430 1.00 93.38 71 ILE A C 1
ATOM 580 O O . ILE A 1 71 ? -16.285 5.652 14.639 1.00 93.38 71 ILE A O 1
ATOM 584 N N . ILE A 1 72 ? -17.169 4.603 12.847 1.00 92.38 72 ILE A N 1
ATOM 585 C CA . ILE A 1 72 ? -17.693 3.444 13.584 1.00 92.38 72 ILE A CA 1
ATOM 586 C C . ILE A 1 72 ? -16.569 2.754 14.371 1.00 92.38 72 ILE A C 1
ATOM 588 O O . ILE A 1 72 ? -16.715 2.465 15.561 1.00 92.38 72 ILE A O 1
ATOM 592 N N . LYS A 1 73 ? -15.412 2.517 13.744 1.00 91.31 73 LYS A N 1
ATOM 593 C CA . LYS A 1 73 ? -14.267 1.872 14.408 1.00 91.31 73 LYS A CA 1
ATOM 594 C C . LYS A 1 73 ? -13.654 2.731 15.509 1.00 91.31 73 LYS A C 1
ATOM 596 O O . LYS A 1 73 ? -13.256 2.195 16.540 1.00 91.31 73 LYS A O 1
ATOM 601 N N . PHE A 1 74 ? -13.584 4.045 15.326 1.00 92.81 74 PHE A N 1
ATOM 602 C CA . PHE A 1 74 ? -13.091 4.965 16.349 1.00 92.81 74 PHE A CA 1
ATOM 603 C C . PHE A 1 74 ? -13.998 4.974 17.583 1.00 92.81 74 PHE A C 1
ATOM 605 O O . PHE A 1 74 ? -13.484 4.920 18.702 1.00 92.81 74 PHE A O 1
ATOM 612 N N . GLN A 1 75 ? -15.319 4.947 17.387 1.00 90.38 75 GLN A N 1
ATOM 613 C CA . GLN A 1 75 ? -16.296 4.815 18.471 1.00 90.38 75 GLN A CA 1
ATOM 614 C C . GLN A 1 75 ? -16.151 3.474 19.205 1.00 90.38 75 GLN A C 1
ATOM 616 O O . GLN A 1 75 ? -16.041 3.458 20.429 1.00 90.38 75 GLN A O 1
ATOM 621 N N . GLN A 1 76 ? -16.055 2.357 18.473 1.00 89.69 76 GLN A N 1
ATOM 622 C CA . GLN A 1 76 ? -15.842 1.019 19.053 1.00 89.69 76 GLN A CA 1
ATOM 623 C C . GLN A 1 76 ? -14.554 0.928 19.885 1.00 89.69 76 GLN A C 1
ATOM 625 O O . GLN A 1 76 ? -14.501 0.210 20.880 1.00 89.69 76 GLN A O 1
ATOM 630 N N . LEU A 1 77 ? -13.511 1.656 19.481 1.00 87.44 77 LEU A N 1
ATOM 631 C CA . LEU A 1 77 ? -12.221 1.710 20.170 1.00 87.44 77 LEU A CA 1
ATOM 632 C C . LEU A 1 77 ? -12.143 2.822 21.232 1.00 87.44 77 LEU A C 1
ATOM 634 O O . LEU A 1 77 ? -11.042 3.108 21.709 1.00 87.44 77 LEU A O 1
ATOM 638 N N . ALA A 1 78 ? -13.271 3.461 21.569 1.00 88.31 78 ALA A N 1
ATOM 639 C CA . ALA A 1 78 ? -13.372 4.561 22.530 1.00 88.31 78 ALA A CA 1
ATOM 640 C C . ALA A 1 78 ? -12.343 5.686 22.286 1.00 88.31 78 ALA A C 1
ATOM 642 O O . ALA A 1 78 ? -11.753 6.245 23.215 1.00 88.31 78 ALA A O 1
ATOM 643 N N . LYS A 1 79 ? -12.079 6.011 21.013 1.00 86.38 79 LYS A N 1
ATOM 644 C CA . LYS A 1 79 ? -11.184 7.111 20.644 1.00 86.38 79 LYS A CA 1
ATOM 645 C C . LYS A 1 79 ? -11.877 8.447 20.901 1.00 86.38 79 LYS A C 1
ATOM 647 O O . LYS A 1 79 ? -13.004 8.659 20.479 1.00 86.38 79 LYS A O 1
ATOM 652 N N . GLN A 1 80 ? -11.166 9.365 21.554 1.00 85.69 80 GLN A N 1
ATOM 653 C CA . GLN A 1 80 ? -11.698 10.682 21.930 1.00 85.69 80 GLN A CA 1
ATOM 654 C C . GLN A 1 80 ? -11.790 11.678 20.763 1.00 85.69 80 GLN A C 1
ATOM 656 O O . GLN A 1 80 ? -12.501 12.671 20.862 1.00 85.69 80 GLN A O 1
ATOM 661 N N . ARG A 1 81 ? -11.057 11.441 19.668 1.00 89.75 81 ARG A N 1
ATOM 662 C CA . ARG A 1 81 ? -11.033 12.312 18.482 1.00 89.75 81 ARG A CA 1
ATOM 663 C C . ARG A 1 81 ? -11.769 11.668 17.319 1.00 89.75 81 ARG A C 1
ATOM 665 O O . ARG A 1 81 ? -11.770 10.447 17.224 1.00 89.75 81 ARG A O 1
ATOM 672 N N . SER A 1 82 ? -12.287 12.473 16.398 1.00 88.69 82 SER A N 1
ATOM 673 C CA . SER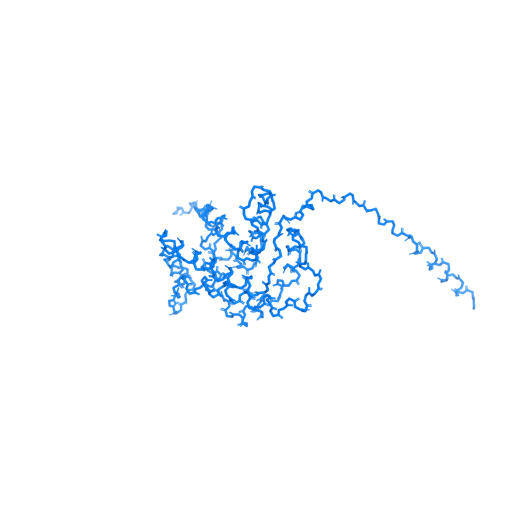 A 1 82 ? -12.770 11.976 15.106 1.00 88.69 82 SER A CA 1
ATOM 674 C C . SER A 1 82 ? -11.602 11.553 14.202 1.00 88.69 82 SER A C 1
ATOM 676 O O . SER A 1 82 ? -10.505 12.123 14.313 1.00 88.69 82 SER A O 1
ATOM 678 N N . PRO A 1 83 ? -11.804 10.559 13.317 1.00 91.94 83 PRO A N 1
ATOM 679 C CA . PRO A 1 83 ? -10.839 10.261 12.266 1.00 91.94 83 PRO A CA 1
ATOM 680 C C . PRO A 1 83 ? -10.701 11.451 11.304 1.00 91.94 83 PRO A C 1
ATOM 682 O O . PRO A 1 83 ? -11.608 12.270 11.154 1.00 91.94 83 PRO A O 1
ATOM 685 N N . ARG A 1 84 ? -9.537 11.558 10.669 1.00 92.25 84 ARG A N 1
ATOM 686 C CA . ARG A 1 84 ? -9.257 12.506 9.591 1.00 92.25 84 ARG A CA 1
ATOM 687 C C . ARG A 1 84 ? -9.885 12.013 8.291 1.00 92.25 84 ARG A C 1
ATOM 689 O O . ARG A 1 84 ? -10.270 10.853 8.163 1.00 92.25 84 ARG A O 1
ATOM 696 N N . GLN A 1 85 ? -9.936 12.908 7.307 1.00 89.38 85 GLN A N 1
ATOM 697 C CA . GLN A 1 85 ? -10.472 12.577 5.993 1.00 89.38 85 GLN A CA 1
ATOM 698 C C . GLN A 1 85 ? -9.648 11.462 5.311 1.00 89.38 85 GLN A C 1
ATOM 700 O O . GLN A 1 85 ? -8.413 11.516 5.343 1.00 89.38 85 GLN A O 1
ATOM 705 N N . PRO A 1 86 ? -10.308 10.489 4.656 1.00 87.50 86 PRO A N 1
ATOM 706 C CA . PRO A 1 86 ? -9.677 9.386 3.927 1.00 87.50 86 PRO A CA 1
ATOM 707 C C . PRO A 1 86 ? -8.581 9.805 2.952 1.00 87.50 86 PRO A C 1
ATOM 709 O O . PRO A 1 86 ? -7.537 9.158 2.903 1.00 87.50 86 PRO A O 1
ATOM 712 N N . GLU A 1 87 ? -8.800 10.894 2.210 1.00 85.25 87 GLU A N 1
ATOM 713 C CA . GLU A 1 87 ? -7.833 11.408 1.237 1.00 85.25 87 GLU A CA 1
ATOM 714 C C . GLU A 1 87 ? -6.490 11.710 1.912 1.00 85.25 87 GLU A C 1
ATOM 716 O O . GLU A 1 87 ? -5.443 11.286 1.429 1.00 85.25 87 GLU A O 1
ATOM 721 N N . LEU A 1 88 ? -6.520 12.368 3.076 1.00 86.56 88 LEU A N 1
ATOM 722 C CA . LEU A 1 88 ? -5.317 12.704 3.837 1.00 86.56 88 LEU A CA 1
ATOM 723 C C . LEU A 1 88 ? -4.599 11.446 4.325 1.00 86.56 88 LEU A C 1
ATOM 725 O O . LEU A 1 88 ? -3.378 11.371 4.254 1.00 86.56 88 LEU A O 1
ATOM 729 N N . ILE A 1 89 ? -5.348 10.447 4.791 1.00 86.69 89 ILE A N 1
ATOM 730 C CA . ILE A 1 89 ? -4.785 9.193 5.310 1.00 86.69 89 ILE A CA 1
ATOM 731 C C . ILE A 1 89 ? -4.116 8.396 4.188 1.00 86.69 89 ILE A C 1
ATOM 733 O O . ILE A 1 89 ? -3.018 7.871 4.372 1.00 86.69 89 ILE A O 1
ATOM 737 N N . ILE A 1 90 ? -4.758 8.313 3.022 1.00 83.19 90 ILE A N 1
ATOM 738 C CA . ILE A 1 90 ? -4.225 7.591 1.863 1.00 83.19 90 ILE A CA 1
ATOM 739 C C . ILE A 1 90 ? -3.032 8.346 1.280 1.00 83.19 90 ILE A C 1
ATOM 741 O O . ILE A 1 90 ? -1.980 7.744 1.079 1.00 83.19 90 ILE A O 1
ATOM 745 N N . ARG A 1 91 ? -3.138 9.665 1.090 1.00 84.62 91 ARG A N 1
ATOM 746 C CA . ARG A 1 91 ? -2.024 10.500 0.625 1.00 84.62 91 ARG A CA 1
ATOM 747 C C . ARG A 1 91 ? -0.802 10.355 1.533 1.00 84.62 91 ARG A C 1
ATOM 749 O O . ARG A 1 91 ? 0.283 10.049 1.042 1.00 84.62 91 ARG A O 1
ATOM 756 N N . GLU A 1 92 ? -0.981 10.486 2.849 1.00 84.12 92 GLU A N 1
ATOM 757 C CA . GLU A 1 92 ? 0.106 10.312 3.818 1.00 84.12 92 GLU A CA 1
ATOM 758 C C . GLU A 1 92 ? 0.707 8.905 3.767 1.00 84.12 92 GLU A C 1
ATOM 760 O O . GLU A 1 92 ? 1.932 8.771 3.788 1.00 84.12 92 GLU A O 1
ATOM 765 N N . ALA A 1 93 ? -0.119 7.860 3.665 1.00 80.75 93 ALA A N 1
ATOM 766 C CA . ALA A 1 93 ? 0.376 6.491 3.569 1.00 80.75 93 ALA A CA 1
ATOM 767 C C . ALA A 1 93 ? 1.286 6.301 2.347 1.00 80.75 93 ALA A C 1
ATOM 769 O O . ALA A 1 93 ? 2.355 5.706 2.477 1.00 80.75 93 ALA A O 1
ATOM 770 N N . PHE A 1 94 ? 0.905 6.827 1.182 1.00 80.75 94 PHE A N 1
ATOM 771 C CA . PHE A 1 94 ? 1.678 6.681 -0.052 1.00 80.75 94 PHE A CA 1
ATOM 772 C C . PHE A 1 94 ? 2.943 7.554 -0.049 1.00 80.75 94 PHE A C 1
ATOM 774 O O . PHE A 1 94 ? 4.055 7.024 -0.134 1.00 80.75 94 PHE A O 1
ATOM 781 N N . GLU A 1 95 ? 2.801 8.871 0.129 1.00 79.56 95 GLU A N 1
ATOM 782 C CA . GLU A 1 95 ? 3.917 9.826 0.039 1.00 79.56 95 GLU A CA 1
ATOM 783 C C . GLU A 1 95 ? 4.992 9.548 1.091 1.00 79.56 95 GLU A C 1
ATOM 785 O O . GLU A 1 95 ? 6.192 9.566 0.805 1.00 79.56 95 GLU A O 1
ATOM 790 N N . ARG A 1 96 ? 4.586 9.251 2.329 1.00 74.75 96 ARG A N 1
ATOM 791 C CA . ARG A 1 96 ? 5.553 9.058 3.410 1.00 74.75 96 ARG A CA 1
ATOM 792 C C . ARG A 1 96 ? 6.265 7.712 3.276 1.00 74.75 96 ARG A C 1
ATOM 794 O O . ARG A 1 96 ? 7.480 7.652 3.473 1.00 74.75 96 ARG A O 1
ATOM 801 N N . THR A 1 97 ? 5.561 6.659 2.849 1.00 69.31 97 THR A N 1
ATOM 802 C CA . THR A 1 97 ? 6.191 5.360 2.548 1.00 69.31 97 THR A CA 1
ATOM 803 C C . THR A 1 97 ? 7.233 5.492 1.436 1.00 69.31 97 THR A C 1
ATOM 805 O O . THR A 1 97 ? 8.331 4.950 1.569 1.00 69.31 97 THR A O 1
ATOM 808 N N . GLN A 1 98 ? 6.953 6.283 0.394 1.00 70.31 98 GLN A N 1
ATOM 809 C CA . GLN A 1 98 ? 7.917 6.584 -0.669 1.00 70.31 98 GLN A CA 1
ATOM 810 C C . GLN A 1 98 ? 9.163 7.300 -0.130 1.00 70.31 98 GLN A C 1
ATOM 812 O O . GLN A 1 98 ? 10.286 6.913 -0.457 1.00 70.31 98 GLN A O 1
ATOM 817 N N . VAL A 1 99 ? 8.990 8.311 0.728 1.00 66.81 99 VAL A N 1
ATOM 818 C CA . VAL A 1 99 ? 10.112 9.059 1.322 1.00 66.81 99 VAL A CA 1
ATOM 819 C C . VAL A 1 99 ? 11.043 8.140 2.112 1.00 66.81 99 VAL A C 1
ATOM 821 O O . VAL A 1 99 ? 12.262 8.270 2.003 1.00 66.81 99 VAL A O 1
ATOM 824 N N . VAL A 1 100 ? 10.506 7.200 2.895 1.00 63.84 100 VAL A N 1
ATOM 825 C CA . VAL A 1 100 ? 11.348 6.231 3.613 1.00 63.84 100 VAL A CA 1
ATOM 826 C C . VAL A 1 100 ? 11.956 5.205 2.678 1.00 63.84 100 VAL A C 1
ATOM 828 O O . VAL A 1 100 ? 13.138 4.915 2.841 1.00 63.84 100 VAL A O 1
ATOM 831 N N . TYR A 1 101 ? 11.223 4.695 1.688 1.00 64.44 101 TYR A N 1
ATOM 832 C CA . TYR A 1 101 ? 11.798 3.790 0.695 1.00 64.44 101 TYR A CA 1
ATOM 833 C C . TYR A 1 101 ? 13.014 4.430 0.012 1.00 64.44 101 TYR A C 1
ATOM 835 O O . TYR A 1 101 ? 14.103 3.869 0.067 1.00 64.44 101 TYR A O 1
ATOM 843 N N . GLU A 1 102 ? 12.891 5.645 -0.522 1.00 64.88 102 GLU A N 1
ATOM 844 C CA . GLU A 1 102 ? 14.007 6.319 -1.198 1.00 64.88 102 GLU A CA 1
ATOM 845 C C . GLU A 1 102 ? 15.159 6.674 -0.245 1.00 64.88 102 GLU A C 1
ATOM 847 O O . GLU A 1 102 ? 16.324 6.551 -0.620 1.00 64.88 102 GLU A O 1
ATOM 852 N N . LYS A 1 103 ? 14.873 7.039 1.013 1.00 61.69 103 LYS A N 1
ATOM 853 C CA . LYS A 1 103 ? 15.919 7.297 2.021 1.00 61.69 103 LYS A CA 1
ATOM 854 C C . LYS A 1 103 ? 16.624 6.030 2.498 1.00 61.69 103 LYS A C 1
ATOM 856 O O . LYS A 1 103 ? 17.794 6.098 2.861 1.00 61.69 103 LYS A O 1
ATOM 861 N N . THR A 1 104 ? 15.937 4.890 2.524 1.00 56.94 104 THR A N 1
ATOM 862 C CA . THR A 1 104 ? 16.484 3.615 3.018 1.00 56.94 104 THR A CA 1
ATOM 863 C C . THR A 1 104 ? 17.118 2.779 1.910 1.00 56.94 104 THR A C 1
ATOM 865 O O . THR A 1 104 ? 18.057 2.031 2.170 1.00 56.94 104 THR A O 1
ATOM 868 N N . LYS A 1 105 ? 16.700 2.966 0.656 1.00 59.25 105 LYS A N 1
ATOM 869 C CA . LYS A 1 105 ? 17.219 2.291 -0.543 1.00 59.25 105 LYS A CA 1
ATOM 870 C C . LYS A 1 105 ? 18.755 2.272 -0.665 1.00 59.25 105 LYS A C 1
ATOM 872 O O . LYS A 1 105 ? 19.276 1.210 -1.011 1.00 59.25 105 LYS A O 1
ATOM 877 N N . PRO A 1 106 ? 19.517 3.342 -0.348 1.00 55.59 106 PRO A N 1
ATOM 878 C CA . PRO A 1 106 ? 20.983 3.299 -0.372 1.00 55.59 106 PRO A CA 1
ATOM 879 C C . PRO A 1 106 ? 21.581 2.327 0.652 1.00 55.59 106 PRO A C 1
ATOM 881 O O . PRO A 1 106 ? 22.625 1.731 0.395 1.00 55.59 106 PRO A O 1
ATOM 884 N N . PHE A 1 107 ? 20.908 2.148 1.791 1.00 53.59 107 PHE A N 1
ATOM 885 C CA . PHE A 1 107 ? 21.329 1.274 2.888 1.00 53.59 107 PHE A CA 1
ATOM 886 C C . PHE A 1 107 ? 20.905 -0.185 2.674 1.00 53.59 107 PHE A C 1
ATOM 888 O O . PHE A 1 107 ? 21.500 -1.089 3.251 1.00 53.59 107 PHE A O 1
ATOM 895 N N . VAL A 1 108 ? 19.921 -0.425 1.801 1.00 53.97 108 VAL A N 1
ATOM 896 C CA . VAL A 1 108 ? 19.441 -1.766 1.411 1.00 53.97 108 VAL A CA 1
ATOM 897 C C . VAL A 1 108 ? 20.053 -2.222 0.069 1.00 53.97 108 VAL A C 1
ATOM 899 O O . VAL A 1 108 ? 19.502 -3.061 -0.650 1.00 53.97 108 VAL A O 1
ATOM 902 N N . ARG A 1 109 ? 21.209 -1.647 -0.302 1.00 41.88 109 ARG A N 1
ATOM 903 C CA . ARG A 1 109 ? 21.871 -1.840 -1.604 1.00 41.88 109 ARG A CA 1
ATOM 904 C C . ARG A 1 109 ? 21.975 -3.334 -1.972 1.00 41.88 109 ARG A C 1
ATOM 906 O O . ARG A 1 109 ? 22.431 -4.145 -1.175 1.00 41.88 109 ARG A O 1
ATOM 913 N N . ASN A 1 110 ? 21.564 -3.649 -3.205 1.00 47.62 110 ASN A N 1
ATOM 914 C CA . ASN A 1 110 ? 21.516 -4.958 -3.890 1.00 47.62 110 ASN A CA 1
ATOM 915 C C . ASN A 1 110 ? 20.296 -5.876 -3.677 1.00 47.62 110 ASN A C 1
ATOM 917 O O . ASN A 1 110 ? 20.150 -6.801 -4.469 1.00 47.62 110 ASN A O 1
ATOM 921 N N . SER A 1 111 ? 19.379 -5.628 -2.732 1.00 48.38 111 SER A N 1
ATOM 922 C CA . SER A 1 111 ? 18.245 -6.563 -2.527 1.00 48.38 111 SER A CA 1
ATOM 923 C C . SER A 1 111 ? 17.012 -6.303 -3.412 1.00 48.38 111 SER A C 1
ATOM 925 O O . SER A 1 111 ? 16.229 -7.217 -3.631 1.00 48.38 111 SER A O 1
ATOM 927 N N . PHE A 1 112 ? 16.839 -5.088 -3.952 1.00 49.53 112 PHE A N 1
ATOM 928 C CA . PHE A 1 112 ? 15.611 -4.682 -4.670 1.00 49.53 112 PHE A CA 1
ATOM 929 C C . PHE A 1 112 ? 15.758 -4.495 -6.189 1.00 49.53 112 PHE A C 1
ATOM 931 O O . PHE A 1 112 ? 14.836 -4.002 -6.826 1.00 49.53 112 PHE A O 1
ATOM 938 N N . ARG A 1 113 ? 16.898 -4.860 -6.796 1.00 57.22 113 ARG A N 1
ATOM 939 C CA . ARG A 1 113 ? 16.966 -4.956 -8.274 1.00 57.22 113 ARG A CA 1
ATOM 940 C C . ARG A 1 113 ? 16.206 -6.165 -8.810 1.0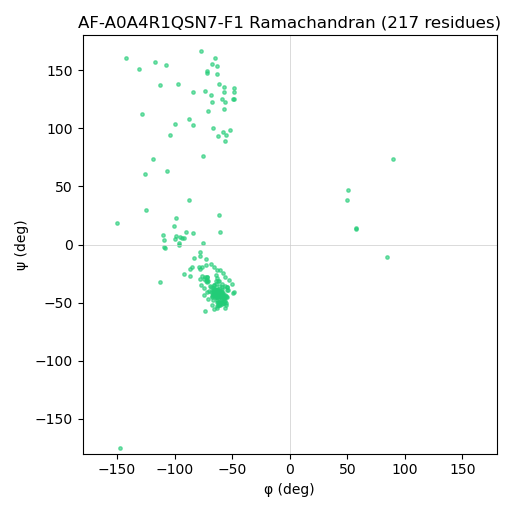0 57.22 113 ARG A C 1
ATOM 942 O O . ARG A 1 113 ? 16.018 -6.278 -10.012 1.00 57.22 113 ARG A O 1
ATOM 949 N N . ASP A 1 114 ? 15.823 -7.065 -7.915 1.00 68.44 114 ASP A N 1
ATOM 950 C CA . ASP A 1 114 ? 15.014 -8.211 -8.249 1.00 68.44 114 ASP A CA 1
ATOM 951 C C . ASP A 1 114 ? 13.536 -7.825 -8.157 1.00 68.44 114 ASP A C 1
ATOM 953 O O . ASP A 1 114 ? 13.003 -7.617 -7.064 1.00 68.44 114 ASP A O 1
ATOM 957 N N . PHE A 1 115 ? 12.878 -7.713 -9.310 1.00 76.12 115 PHE A N 1
ATOM 958 C CA . PHE A 1 115 ? 11.431 -7.529 -9.362 1.00 76.12 115 PHE A CA 1
ATOM 959 C C . PHE A 1 115 ? 10.674 -8.832 -9.064 1.00 76.12 115 PHE A C 1
ATOM 961 O O . PHE A 1 115 ? 9.446 -8.822 -9.088 1.00 76.12 115 PHE A O 1
ATOM 968 N N . ASN A 1 116 ? 11.348 -9.953 -8.778 1.00 84.31 116 ASN A N 1
ATOM 969 C CA . ASN A 1 116 ? 10.690 -11.192 -8.383 1.00 84.31 116 ASN A CA 1
ATOM 970 C C . ASN A 1 116 ? 9.796 -10.951 -7.143 1.00 84.31 116 ASN A C 1
ATOM 972 O O . ASN A 1 116 ? 10.300 -10.529 -6.095 1.00 84.31 116 ASN A O 1
ATOM 976 N N . PRO A 1 117 ? 8.482 -11.242 -7.225 1.00 84.31 117 PRO A N 1
ATOM 977 C CA . PRO A 1 117 ? 7.548 -11.028 -6.121 1.00 84.31 117 PRO A CA 1
ATOM 978 C C . PRO A 1 117 ? 7.971 -11.684 -4.796 1.00 84.31 117 PRO A C 1
ATOM 980 O O . PRO A 1 117 ? 7.856 -11.061 -3.741 1.00 84.31 117 PRO A O 1
ATOM 983 N N . ASP A 1 118 ? 8.535 -12.893 -4.830 1.00 85.56 118 ASP A N 1
ATOM 984 C CA . ASP A 1 118 ? 8.976 -13.624 -3.634 1.00 85.56 118 ASP A CA 1
ATOM 985 C C . ASP A 1 118 ? 10.240 -13.003 -3.015 1.00 85.56 118 ASP A C 1
ATOM 987 O O . ASP A 1 118 ? 10.461 -13.053 -1.799 1.00 85.56 118 ASP A O 1
ATOM 991 N N . ALA A 1 119 ? 11.116 -12.424 -3.842 1.00 81.94 119 ALA A N 1
ATOM 992 C CA . ALA A 1 119 ? 12.279 -11.678 -3.365 1.00 81.94 119 ALA A CA 1
ATOM 993 C C . ALA A 1 119 ? 11.856 -10.357 -2.705 1.00 81.94 119 ALA A C 1
ATOM 995 O O . ALA A 1 119 ? 12.382 -10.007 -1.640 1.00 81.94 119 ALA A O 1
ATOM 996 N N . VAL A 1 120 ? 10.868 -9.670 -3.288 1.00 79.88 120 VAL A N 1
ATOM 997 C CA . VAL A 1 120 ? 10.246 -8.476 -2.704 1.00 79.88 120 VAL A CA 1
ATOM 998 C C . VAL A 1 120 ? 9.597 -8.813 -1.360 1.00 79.88 120 VAL A C 1
ATOM 1000 O O . VAL A 1 120 ? 9.912 -8.148 -0.371 1.00 79.88 120 VAL A O 1
ATOM 1003 N N . GLU A 1 121 ? 8.775 -9.869 -1.281 1.00 83.12 121 GLU A N 1
ATOM 1004 C CA . GLU A 1 121 ? 8.109 -10.284 -0.036 1.00 83.12 121 GLU A CA 1
ATOM 1005 C C . GLU A 1 121 ? 9.125 -10.543 1.078 1.00 83.12 121 GLU A C 1
ATOM 1007 O O . GLU A 1 121 ? 9.072 -9.894 2.124 1.00 83.12 121 GLU A O 1
ATOM 1012 N N . ARG A 1 122 ? 10.115 -11.410 0.825 1.00 82.38 122 ARG A N 1
ATOM 1013 C CA . ARG A 1 122 ? 11.160 -11.737 1.808 1.00 82.38 122 ARG A CA 1
ATOM 1014 C C . ARG A 1 122 ? 11.948 -10.510 2.248 1.00 82.38 122 ARG A C 1
ATOM 1016 O O . ARG A 1 122 ? 12.344 -10.416 3.408 1.00 82.38 122 ARG A O 1
ATOM 1023 N N . SER A 1 123 ? 12.206 -9.576 1.335 1.00 77.44 123 SER A N 1
ATOM 1024 C CA . SER A 1 123 ? 12.916 -8.341 1.668 1.00 77.44 123 SER A CA 1
ATOM 1025 C C . SER A 1 123 ? 12.079 -7.464 2.590 1.00 77.44 123 SER A C 1
ATOM 1027 O O . SER A 1 123 ? 12.591 -7.013 3.608 1.00 77.44 123 SER A O 1
ATOM 1029 N N . VAL A 1 124 ? 10.788 -7.278 2.310 1.00 77.62 124 VAL A N 1
ATOM 1030 C CA . VAL A 1 124 ? 9.892 -6.513 3.193 1.00 77.62 124 VAL A CA 1
ATOM 1031 C C . VAL A 1 124 ? 9.736 -7.199 4.552 1.00 77.62 124 VAL A C 1
ATOM 1033 O O . VAL A 1 124 ? 9.824 -6.534 5.583 1.00 77.62 124 VAL A O 1
ATOM 1036 N N . GLU A 1 125 ? 9.577 -8.522 4.586 1.00 79.12 125 GLU A N 1
ATOM 1037 C CA . GLU A 1 125 ? 9.468 -9.289 5.832 1.00 79.12 125 GLU A CA 1
ATOM 1038 C C . GLU A 1 125 ? 10.684 -9.114 6.743 1.00 79.12 125 GLU A C 1
ATOM 1040 O O . GLU A 1 125 ? 10.521 -8.902 7.948 1.00 79.12 125 GLU A O 1
ATOM 1045 N N . LYS A 1 126 ? 11.897 -9.110 6.172 1.00 79.06 126 LYS A N 1
ATOM 1046 C CA . LYS A 1 126 ? 13.139 -8.845 6.916 1.00 79.06 126 LYS A CA 1
ATOM 1047 C C . LYS A 1 126 ? 13.140 -7.499 7.624 1.00 79.06 126 LYS A C 1
ATOM 1049 O O . LYS A 1 126 ? 13.874 -7.361 8.595 1.00 79.06 126 LYS A O 1
ATOM 1054 N N . TYR A 1 127 ? 12.366 -6.523 7.158 1.00 73.44 127 TYR A N 1
ATOM 1055 C CA . TYR A 1 127 ? 12.284 -5.188 7.754 1.00 73.44 127 TYR A CA 1
ATOM 1056 C C . TYR A 1 127 ? 10.953 -4.932 8.464 1.00 73.44 127 TYR A C 1
ATOM 1058 O O . TYR A 1 127 ? 10.783 -3.888 9.088 1.00 73.44 127 TYR A O 1
ATOM 1066 N N . LEU A 1 128 ? 10.014 -5.881 8.443 1.00 77.62 128 LEU A N 1
ATOM 1067 C CA . LEU A 1 128 ? 8.692 -5.698 9.036 1.00 77.62 128 LEU A CA 1
ATOM 1068 C C . LEU A 1 128 ? 8.758 -5.489 10.557 1.00 77.62 128 LEU A C 1
ATOM 1070 O O . LEU A 1 128 ? 7.924 -4.782 11.114 1.00 77.62 128 LEU A O 1
ATOM 1074 N N . TRP A 1 129 ? 9.763 -6.043 11.237 1.00 74.62 129 TRP A N 1
ATOM 1075 C CA . TRP A 1 129 ? 9.985 -5.810 12.670 1.00 74.62 129 TRP A CA 1
ATOM 1076 C C . TRP A 1 129 ? 10.308 -4.341 12.990 1.00 74.62 129 TRP A C 1
ATOM 1078 O O . TRP A 1 129 ? 9.982 -3.866 14.077 1.00 74.62 129 TRP A O 1
ATOM 1088 N N . LEU A 1 130 ? 10.867 -3.593 12.032 1.00 72.75 130 LEU A N 1
ATOM 1089 C CA . LEU A 1 130 ? 11.101 -2.154 12.162 1.00 72.75 130 LEU A CA 1
ATOM 1090 C C . LEU A 1 130 ? 9.835 -1.328 11.956 1.00 72.75 130 LEU A C 1
ATOM 1092 O O . LEU A 1 130 ? 9.872 -0.119 12.196 1.00 72.75 130 LEU A O 1
ATOM 1096 N N . LYS A 1 131 ? 8.708 -1.941 11.555 1.00 74.94 131 LYS A N 1
ATOM 1097 C CA . LYS A 1 131 ? 7.502 -1.189 11.201 1.00 74.94 131 LYS A CA 1
ATOM 1098 C C . LYS A 1 131 ? 7.061 -0.247 12.311 1.00 74.94 131 LYS A C 1
ATOM 1100 O O . LYS A 1 131 ? 6.666 0.847 11.984 1.00 74.94 131 LYS A O 1
ATOM 1105 N N . GLY A 1 132 ? 7.185 -0.596 13.596 1.00 70.69 132 GLY A N 1
ATOM 1106 C CA . GLY A 1 132 ? 6.778 0.294 14.693 1.00 70.69 132 GLY A CA 1
ATOM 1107 C C . GLY A 1 132 ? 7.561 1.611 14.718 1.00 70.69 132 GLY A C 1
ATOM 1108 O O . GLY A 1 132 ? 6.970 2.689 14.699 1.00 70.69 132 GLY A O 1
ATOM 1109 N N . LEU A 1 133 ? 8.894 1.524 14.696 1.00 73.81 133 LEU A N 1
ATOM 1110 C CA . LEU A 1 133 ? 9.768 2.698 14.687 1.00 73.81 133 LEU A CA 1
ATOM 1111 C C . LEU A 1 133 ? 9.649 3.471 13.367 1.00 73.81 133 LEU A C 1
ATOM 1113 O O . LEU A 1 133 ? 9.508 4.693 13.378 1.00 73.81 133 LEU A O 1
ATOM 1117 N N . CYS A 1 134 ? 9.642 2.764 12.233 1.00 69.12 134 CYS A N 1
ATOM 1118 C CA . CYS A 1 134 ? 9.447 3.374 10.922 1.00 69.12 134 CYS A CA 1
ATOM 1119 C C . CYS A 1 134 ? 8.087 4.070 10.828 1.00 69.12 134 CYS A C 1
ATOM 1121 O O . CYS A 1 134 ? 8.021 5.191 10.349 1.00 69.12 134 CYS A O 1
ATOM 1123 N N . PHE A 1 135 ? 7.014 3.460 11.324 1.00 72.69 135 PHE A N 1
ATOM 1124 C CA . PHE A 1 135 ? 5.663 4.018 11.292 1.00 72.69 135 PHE A CA 1
ATOM 1125 C C . PHE A 1 135 ? 5.551 5.262 12.154 1.00 72.69 135 PHE A C 1
ATOM 1127 O O . PHE A 1 135 ? 4.981 6.247 11.699 1.00 72.69 135 PHE A O 1
ATOM 1134 N N . LEU A 1 136 ? 6.173 5.267 13.335 1.00 71.44 136 LEU A N 1
ATOM 1135 C CA . LEU A 1 136 ? 6.241 6.456 14.179 1.00 71.44 136 LEU A CA 1
ATOM 1136 C C . LEU A 1 136 ? 6.938 7.618 13.459 1.00 71.44 136 LEU A C 1
ATOM 1138 O O . LEU A 1 136 ? 6.387 8.715 13.409 1.00 71.44 136 LEU A O 1
ATOM 1142 N N . ILE A 1 137 ? 8.097 7.368 12.840 1.00 69.38 137 ILE A N 1
ATOM 1143 C CA . ILE A 1 137 ? 8.825 8.374 12.043 1.00 69.38 137 ILE A CA 1
ATOM 1144 C C . ILE A 1 137 ? 7.984 8.836 10.844 1.00 69.38 137 ILE A C 1
ATOM 1146 O O . ILE A 1 137 ? 7.970 10.014 10.494 1.00 69.38 137 ILE A O 1
ATOM 1150 N N . LEU A 1 138 ? 7.261 7.908 10.224 1.00 65.56 138 LEU A N 1
ATOM 1151 C CA . LEU A 1 138 ? 6.383 8.159 9.091 1.00 65.56 138 LEU A CA 1
ATOM 1152 C C . LEU A 1 138 ? 5.044 8.778 9.495 1.00 65.56 138 LEU A C 1
ATOM 1154 O O . LEU A 1 138 ? 4.280 9.170 8.625 1.00 65.56 138 LEU A O 1
ATOM 1158 N N . GLY A 1 139 ? 4.700 8.861 10.778 1.00 69.00 139 GLY A N 1
ATOM 1159 C CA . GLY A 1 139 ? 3.345 9.187 11.228 1.00 69.00 139 GLY A CA 1
ATOM 1160 C C . GLY A 1 139 ? 2.254 8.233 10.718 1.00 69.00 139 GLY A C 1
ATOM 1161 O O . GLY A 1 139 ? 1.073 8.540 10.877 1.00 69.00 139 GLY A O 1
ATOM 1162 N N . ILE A 1 140 ? 2.627 7.076 10.156 1.00 79.06 140 ILE A N 1
ATOM 1163 C CA . ILE A 1 140 ? 1.699 5.967 9.938 1.00 79.06 140 ILE A CA 1
ATOM 1164 C C . ILE A 1 140 ? 1.346 5.442 11.326 1.00 79.06 140 ILE A C 1
ATOM 1166 O O . ILE A 1 140 ? 2.199 5.219 12.178 1.00 79.06 140 ILE A O 1
ATOM 1170 N N . ASN A 1 141 ? 0.063 5.306 11.604 1.00 84.31 141 ASN A N 1
ATOM 1171 C CA . ASN A 1 141 ? -0.417 4.987 12.941 1.00 84.31 141 ASN A CA 1
ATOM 1172 C C . ASN A 1 141 ? -1.683 4.134 12.848 1.00 84.31 141 ASN A C 1
ATOM 1174 O O . ASN A 1 141 ? -2.144 3.781 11.763 1.00 84.31 141 ASN A O 1
ATOM 1178 N N . GLN A 1 142 ? -2.282 3.852 14.000 1.00 88.38 142 GLN A N 1
ATOM 1179 C CA . GLN A 1 142 ? -3.506 3.062 14.095 1.00 88.38 142 GLN A CA 1
ATOM 1180 C C . GLN A 1 142 ? -4.656 3.578 13.208 1.00 88.38 142 GLN A C 1
ATOM 1182 O O . GLN A 1 142 ? -5.477 2.792 12.755 1.00 88.38 142 GLN A O 1
ATOM 1187 N N . GLU A 1 143 ? -4.736 4.881 12.943 1.00 90.38 143 GLU A N 1
ATOM 1188 C CA . GLU A 1 143 ? -5.760 5.441 12.058 1.00 90.38 143 GLU A CA 1
ATOM 1189 C C . GLU A 1 143 ? -5.595 4.954 10.613 1.00 90.38 143 GLU A C 1
ATOM 1191 O O . GLU A 1 143 ? -6.581 4.614 9.969 1.00 90.38 143 GLU A O 1
ATOM 1196 N N . HIS A 1 144 ? -4.352 4.827 10.143 1.00 89.56 144 HIS A N 1
ATOM 1197 C CA . HIS A 1 144 ? -4.038 4.269 8.827 1.00 89.56 144 HIS A CA 1
ATOM 1198 C C . HIS A 1 144 ? -4.345 2.770 8.776 1.00 89.56 144 HIS A C 1
ATOM 1200 O O . HIS A 1 144 ? -4.912 2.293 7.796 1.00 89.56 144 HIS A O 1
ATOM 1206 N N . GLU A 1 145 ? -4.024 2.035 9.848 1.00 89.38 145 GLU A N 1
ATOM 1207 C CA . GLU A 1 145 ? -4.373 0.613 9.980 1.00 89.38 145 GLU A CA 1
ATOM 1208 C C . GLU A 1 145 ? -5.891 0.398 9.880 1.00 89.38 145 GLU A C 1
ATOM 1210 O O . GLU A 1 145 ? -6.355 -0.473 9.143 1.00 89.38 145 GLU A O 1
ATOM 1215 N N . ILE A 1 146 ? -6.673 1.231 10.578 1.00 90.69 146 ILE A N 1
ATOM 1216 C CA . ILE A 1 146 ? -8.136 1.206 10.510 1.00 90.69 146 ILE A CA 1
ATOM 1217 C C . ILE A 1 146 ? -8.589 1.556 9.092 1.00 90.69 146 ILE A C 1
ATOM 1219 O O . ILE A 1 146 ? -9.297 0.756 8.489 1.00 90.69 146 ILE A O 1
ATOM 1223 N N . GLY A 1 147 ? -8.161 2.687 8.527 1.00 90.81 147 GLY A N 1
ATOM 1224 C CA . GLY A 1 147 ? -8.590 3.112 7.191 1.00 90.81 147 GLY A CA 1
ATOM 1225 C C . GLY A 1 147 ? -8.318 2.058 6.114 1.00 90.81 147 GLY A C 1
ATOM 1226 O O . GLY A 1 147 ? -9.207 1.721 5.338 1.00 90.81 147 GLY A O 1
ATOM 1227 N N . LEU A 1 148 ? -7.131 1.449 6.117 1.00 89.19 148 LEU A N 1
ATOM 1228 C CA . LEU A 1 148 ? -6.779 0.419 5.137 1.00 89.19 148 LEU A CA 1
ATOM 1229 C C . LEU A 1 148 ? -7.514 -0.903 5.368 1.00 89.19 148 LEU A C 1
ATOM 1231 O O . LEU A 1 148 ? -7.798 -1.608 4.402 1.00 89.19 148 LEU A O 1
ATOM 1235 N N . SER A 1 149 ? -7.902 -1.221 6.606 1.00 91.81 149 SER A N 1
ATOM 1236 C CA . SER A 1 149 ? -8.703 -2.418 6.898 1.00 91.81 149 SER A CA 1
ATOM 1237 C C . SER A 1 149 ? -10.089 -2.424 6.251 1.00 91.81 149 SER A C 1
ATOM 1239 O O . SER A 1 149 ? -10.625 -3.506 6.015 1.00 91.81 149 SER A O 1
ATOM 1241 N N . TYR A 1 150 ? -10.628 -1.254 5.890 1.00 92.81 150 TYR A N 1
ATOM 1242 C CA . TYR A 1 150 ? -11.882 -1.136 5.141 1.00 92.81 150 TYR A CA 1
ATOM 1243 C C . TYR A 1 150 ? -11.842 -1.914 3.818 1.00 92.81 150 TYR A C 1
ATOM 1245 O O . TYR A 1 150 ? -12.769 -2.654 3.489 1.00 92.81 150 TYR A O 1
ATOM 1253 N N . PHE A 1 151 ? -10.735 -1.824 3.077 1.00 92.31 151 PHE A N 1
ATOM 1254 C CA . PHE A 1 151 ? -10.580 -2.526 1.801 1.00 92.31 151 PHE A CA 1
ATOM 1255 C C . PHE A 1 151 ? -10.552 -4.049 1.962 1.00 92.31 151 PHE A C 1
ATOM 1257 O O . PHE A 1 151 ? -10.800 -4.773 1.008 1.00 92.31 151 PHE A O 1
ATOM 1264 N N . TYR A 1 152 ? -10.281 -4.546 3.167 1.00 92.25 152 TYR A N 1
ATOM 1265 C CA . TYR A 1 152 ? -10.196 -5.973 3.467 1.00 92.25 152 TYR A CA 1
ATOM 1266 C C . TYR A 1 152 ? -11.503 -6.552 4.017 1.00 92.25 152 TYR A C 1
ATOM 1268 O O . TYR A 1 152 ? -11.529 -7.717 4.419 1.00 92.25 152 TYR A O 1
ATOM 1276 N N . LEU A 1 153 ? -12.586 -5.771 4.047 1.00 90.56 153 LEU A N 1
ATOM 1277 C CA . LEU A 1 153 ? -13.910 -6.291 4.376 1.00 90.56 153 LEU A CA 1
ATOM 1278 C C . LEU A 1 153 ? -14.365 -7.336 3.328 1.00 90.56 153 LEU A C 1
ATOM 1280 O O . LEU A 1 153 ? -14.005 -7.221 2.149 1.00 90.56 153 LEU A O 1
ATOM 1284 N N . PRO A 1 154 ? -15.128 -8.377 3.719 1.00 89.25 154 PRO A N 1
ATOM 1285 C CA . PRO A 1 154 ? -15.571 -9.439 2.808 1.00 89.25 154 PRO A CA 1
ATOM 1286 C C . PRO A 1 154 ? -16.313 -8.941 1.560 1.00 89.25 154 PRO A C 1
ATOM 1288 O O . PRO A 1 154 ? -16.120 -9.477 0.474 1.00 89.25 154 PRO A O 1
ATOM 1291 N N . GLU A 1 155 ? -17.110 -7.888 1.687 1.00 90.69 155 GLU A N 1
ATOM 1292 C CA . GLU A 1 155 ? -17.857 -7.249 0.603 1.00 90.69 155 GLU A CA 1
ATOM 1293 C C . GLU A 1 155 ? -16.968 -6.437 -0.356 1.00 90.69 155 GLU A C 1
ATOM 1295 O O . GLU A 1 155 ? -17.354 -6.177 -1.494 1.00 90.69 155 GLU A O 1
ATOM 1300 N N . ASN A 1 156 ? -15.744 -6.095 0.060 1.00 92.19 156 ASN A N 1
ATOM 1301 C CA . ASN A 1 156 ? -14.846 -5.193 -0.661 1.00 92.19 156 ASN A CA 1
ATOM 1302 C C . ASN A 1 156 ? -13.761 -5.918 -1.474 1.00 92.1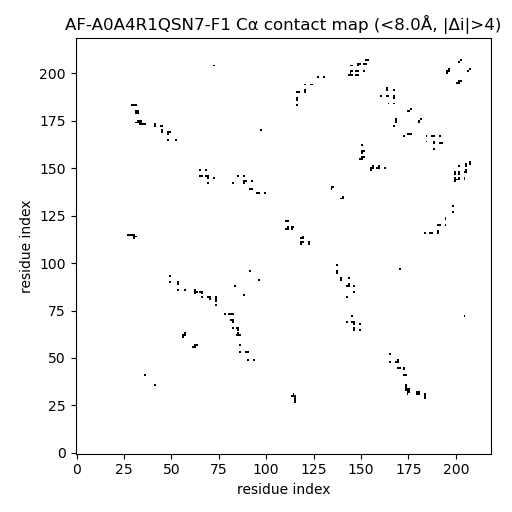9 156 ASN A C 1
ATOM 1304 O O . ASN A 1 156 ? -12.805 -5.283 -1.912 1.00 92.19 156 ASN A O 1
ATOM 1308 N N . GLN A 1 157 ? -13.879 -7.227 -1.741 1.00 90.50 157 GLN A N 1
ATOM 1309 C CA . GLN A 1 157 ? -12.819 -7.986 -2.435 1.00 90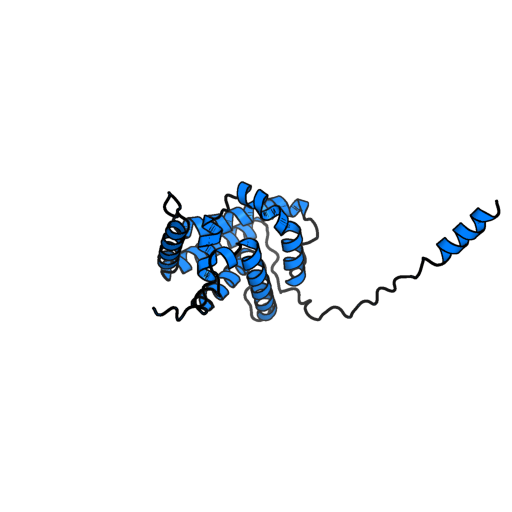.50 157 GLN A CA 1
ATOM 1310 C C . GLN A 1 157 ? -12.432 -7.416 -3.809 1.00 90.50 157 GLN A C 1
ATOM 1312 O O . GLN A 1 157 ? -11.258 -7.471 -4.178 1.00 90.50 157 GLN A O 1
ATOM 1317 N N . GLY A 1 158 ? -13.391 -6.874 -4.568 1.00 91.31 158 GLY A N 1
ATOM 1318 C CA . GLY A 1 158 ? -13.107 -6.198 -5.840 1.00 91.31 158 GLY A CA 1
ATOM 1319 C C . GLY A 1 158 ? -12.243 -4.954 -5.631 1.00 91.31 158 GLY A C 1
ATOM 1320 O O . GLY A 1 158 ? -11.144 -4.859 -6.172 1.00 91.31 158 GLY A O 1
ATOM 1321 N N . MET A 1 159 ? -12.689 -4.073 -4.736 1.00 92.06 159 MET A N 1
ATOM 1322 C CA . MET A 1 159 ? -11.990 -2.840 -4.371 1.00 92.06 159 MET A CA 1
ATOM 1323 C C . MET A 1 159 ? -10.604 -3.107 -3.766 1.00 92.06 159 MET A C 1
ATOM 1325 O O . MET A 1 159 ? -9.656 -2.382 -4.048 1.00 92.06 159 MET A O 1
ATOM 1329 N N . LYS A 1 160 ? -10.452 -4.186 -2.987 1.00 93.19 160 LYS A N 1
ATOM 1330 C CA . LYS A 1 160 ? -9.156 -4.645 -2.476 1.00 93.19 160 LYS A CA 1
ATOM 1331 C C . LYS A 1 160 ? -8.181 -4.920 -3.611 1.00 93.19 160 LYS A C 1
ATOM 1333 O O . LYS A 1 160 ? -7.049 -4.452 -3.582 1.00 93.19 160 LYS A O 1
ATOM 1338 N N . LYS A 1 161 ? -8.609 -5.701 -4.609 1.00 92.94 161 LYS A N 1
ATOM 1339 C CA . LYS A 1 161 ? -7.761 -6.062 -5.752 1.00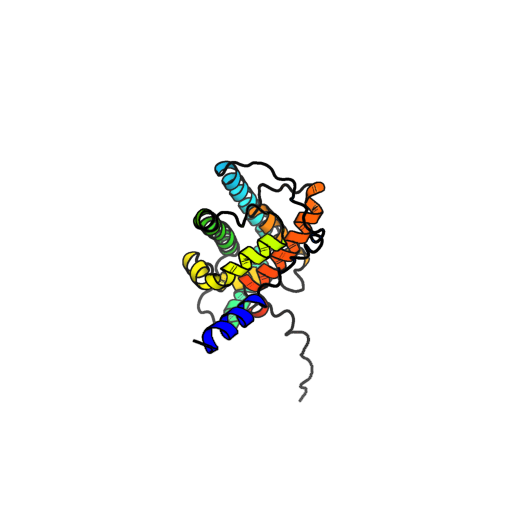 92.94 161 LYS A CA 1
ATOM 1340 C C . LYS A 1 161 ? -7.367 -4.829 -6.559 1.00 92.94 161 LYS A C 1
ATOM 1342 O O . LYS A 1 161 ? -6.224 -4.754 -6.999 1.00 92.94 161 LYS A O 1
ATOM 1347 N N . GLU A 1 162 ? -8.284 -3.881 -6.730 1.00 92.62 162 GLU A N 1
ATOM 1348 C CA . GLU A 1 162 ? -7.997 -2.599 -7.378 1.00 92.62 162 GLU A CA 1
ATOM 1349 C C . GLU A 1 162 ? -6.963 -1.790 -6.592 1.00 92.62 162 GLU A C 1
ATOM 1351 O O . GLU A 1 162 ? -5.948 -1.401 -7.166 1.00 92.62 162 GLU A O 1
ATOM 1356 N N . LEU A 1 163 ? -7.146 -1.635 -5.277 1.00 91.81 163 LEU A N 1
ATOM 1357 C CA . LEU A 1 163 ? -6.192 -0.928 -4.422 1.00 91.81 163 LEU A CA 1
ATOM 1358 C C . LEU A 1 163 ? -4.807 -1.572 -4.464 1.00 91.81 163 LEU A C 1
ATOM 1360 O O . LEU A 1 163 ? -3.801 -0.877 -4.567 1.00 91.81 163 LEU A O 1
ATOM 1364 N N . LEU A 1 164 ? -4.735 -2.900 -4.399 1.00 93.00 164 LEU A N 1
ATOM 1365 C CA . LEU A 1 164 ? -3.459 -3.606 -4.467 1.00 93.00 164 LEU A CA 1
ATOM 1366 C C . LEU A 1 164 ? -2.757 -3.365 -5.808 1.00 93.00 164 LEU A C 1
ATOM 1368 O O . LEU A 1 164 ? -1.547 -3.153 -5.817 1.00 93.00 164 LEU A O 1
ATOM 1372 N N . ARG A 1 165 ? -3.491 -3.333 -6.927 1.00 93.06 165 ARG A N 1
ATOM 1373 C CA . ARG A 1 165 ? -2.915 -2.966 -8.231 1.00 93.06 165 ARG A CA 1
ATOM 1374 C C . ARG A 1 165 ? -2.407 -1.531 -8.246 1.00 93.06 165 ARG A C 1
ATOM 1376 O O . ARG A 1 165 ? -1.283 -1.306 -8.682 1.00 93.06 165 ARG A O 1
ATOM 1383 N N . ASP A 1 166 ? -3.181 -0.590 -7.716 1.00 91.56 166 ASP A N 1
ATOM 1384 C CA . ASP A 1 166 ? -2.771 0.813 -7.616 1.00 91.56 166 ASP A CA 1
ATOM 1385 C C . ASP A 1 166 ? -1.478 0.977 -6.809 1.00 91.56 166 ASP A C 1
ATOM 1387 O O . ASP A 1 166 ? -0.560 1.685 -7.223 1.00 91.56 166 ASP A O 1
ATOM 1391 N N . ILE A 1 167 ? -1.378 0.277 -5.673 1.00 89.75 167 ILE A N 1
ATOM 1392 C CA . ILE A 1 167 ? -0.178 0.259 -4.830 1.00 89.75 167 ILE A CA 1
ATOM 1393 C C . ILE A 1 167 ? 1.019 -0.292 -5.611 1.00 89.75 167 ILE A C 1
ATOM 1395 O O . ILE A 1 167 ? 2.124 0.241 -5.485 1.00 89.75 167 ILE A O 1
ATOM 1399 N N . ILE A 1 168 ? 0.823 -1.332 -6.426 1.00 90.56 168 ILE A N 1
ATOM 1400 C CA . ILE A 1 168 ? 1.895 -1.911 -7.247 1.00 90.56 168 ILE A CA 1
ATOM 1401 C C . ILE A 1 168 ? 2.343 -0.919 -8.317 1.00 90.56 168 ILE A C 1
ATOM 1403 O O . ILE A 1 168 ? 3.543 -0.676 -8.415 1.00 90.56 168 ILE A O 1
ATOM 1407 N N . HIS A 1 169 ? 1.420 -0.296 -9.054 1.00 90.38 169 HIS A N 1
ATOM 1408 C CA . HIS A 1 169 ? 1.764 0.733 -10.044 1.00 90.38 169 HIS A CA 1
ATOM 1409 C C . HIS A 1 169 ? 2.502 1.911 -9.415 1.00 90.38 169 HIS A C 1
ATOM 1411 O O . HIS A 1 169 ? 3.484 2.401 -9.966 1.00 90.38 169 HIS A O 1
ATOM 1417 N N . TYR A 1 170 ? 2.071 2.337 -8.231 1.00 89.06 170 TYR A N 1
ATOM 1418 C CA . TYR A 1 170 ? 2.747 3.397 -7.500 1.00 89.06 170 TYR A CA 1
ATOM 1419 C C . TYR A 1 170 ? 4.151 2.987 -7.027 1.00 89.06 170 TYR A C 1
ATOM 1421 O O . TYR A 1 170 ? 5.084 3.791 -7.061 1.00 89.06 170 TYR A O 1
ATOM 1429 N N . SER A 1 171 ? 4.327 1.742 -6.582 1.00 84.62 171 SER A N 1
ATOM 1430 C CA . SER A 1 171 ? 5.607 1.248 -6.052 1.00 84.62 171 SER A CA 1
ATOM 1431 C C . SER A 1 171 ? 6.623 0.939 -7.159 1.00 84.62 171 SER A C 1
ATOM 1433 O O . SER A 1 171 ? 7.820 1.187 -6.989 1.00 84.62 171 SER A O 1
ATOM 1435 N N . PHE A 1 172 ? 6.137 0.449 -8.302 1.00 87.25 172 PHE A N 1
ATOM 1436 C CA . PHE A 1 172 ? 6.920 0.023 -9.463 1.00 87.25 172 PHE A CA 1
ATOM 1437 C C . PHE A 1 172 ? 6.451 0.731 -10.750 1.00 87.25 172 PHE A C 1
ATOM 1439 O O . PHE A 1 172 ? 6.026 0.065 -11.695 1.00 87.25 172 PHE A O 1
ATOM 1446 N N . PRO A 1 173 ? 6.518 2.073 -10.817 1.00 88.44 173 PRO A N 1
ATOM 1447 C CA . PRO A 1 173 ? 6.092 2.843 -11.993 1.00 88.44 173 PRO A CA 1
ATOM 1448 C C . PRO A 1 173 ? 6.886 2.499 -13.264 1.00 88.44 173 PRO A C 1
ATOM 1450 O O . PRO A 1 173 ? 6.413 2.712 -14.375 1.00 88.44 173 PRO A O 1
ATOM 1453 N N . GLU A 1 174 ? 8.086 1.939 -13.115 1.00 86.75 174 GLU A N 1
ATOM 1454 C CA . GLU A 1 174 ? 8.905 1.417 -14.209 1.00 86.75 174 GLU A CA 1
ATOM 1455 C C . GLU A 1 174 ? 8.329 0.159 -14.881 1.00 86.75 174 GLU A C 1
ATOM 1457 O O . GLU A 1 174 ? 8.751 -0.171 -15.988 1.00 86.75 174 GLU A O 1
ATOM 1462 N N . VAL A 1 175 ? 7.380 -0.542 -14.249 1.00 89.69 175 VAL A N 1
ATOM 1463 C CA . VAL A 1 175 ? 6.756 -1.757 -14.786 1.00 89.69 175 VAL A CA 1
ATOM 1464 C C . VAL A 1 175 ? 5.388 -1.406 -15.394 1.00 89.69 175 VAL A C 1
ATOM 1466 O O . VAL A 1 175 ? 4.422 -1.204 -14.654 1.00 89.69 175 VAL A O 1
ATOM 1469 N N . PRO A 1 176 ? 5.255 -1.330 -16.734 1.00 88.88 176 PRO A N 1
ATOM 1470 C CA . PRO A 1 176 ? 4.001 -0.941 -17.375 1.00 88.88 176 PRO A CA 1
ATOM 1471 C C . PRO A 1 176 ? 2.923 -2.032 -17.271 1.00 88.88 176 PRO A C 1
ATOM 1473 O O . PRO A 1 176 ? 3.232 -3.227 -17.336 1.00 88.88 176 PRO A O 1
ATOM 1476 N N . ASP A 1 177 ? 1.650 -1.621 -17.180 1.00 87.56 177 ASP A N 1
ATOM 1477 C CA . ASP A 1 177 ? 0.483 -2.520 -17.238 1.00 87.56 177 ASP A CA 1
ATOM 1478 C C . ASP A 1 177 ? 0.212 -2.980 -18.677 1.00 87.56 177 ASP A C 1
ATOM 1480 O O . ASP A 1 177 ? -0.663 -2.475 -19.380 1.00 87.56 177 ASP A O 1
ATOM 1484 N N . VAL A 1 178 ? 1.031 -3.910 -19.158 1.00 90.44 178 VAL A N 1
ATOM 1485 C CA . VAL A 1 178 ? 0.904 -4.499 -20.495 1.00 90.44 178 VAL A CA 1
ATOM 1486 C C . VAL A 1 178 ? 0.626 -5.995 -20.393 1.00 90.44 178 VAL A C 1
ATOM 1488 O O . VAL A 1 178 ? 1.012 -6.624 -19.403 1.00 90.44 178 VAL A O 1
ATOM 1491 N N . PRO A 1 179 ? 0.023 -6.620 -21.424 1.00 92.44 179 PRO A N 1
ATOM 1492 C CA . PRO A 1 179 ? -0.246 -8.057 -21.421 1.00 92.44 179 PRO A CA 1
ATOM 1493 C C . PRO A 1 179 ? 0.969 -8.925 -21.055 1.00 92.44 179 PRO A C 1
ATOM 1495 O O . PRO A 1 179 ? 0.803 -9.922 -20.356 1.00 92.44 179 PRO A O 1
ATOM 1498 N N . ALA A 1 180 ? 2.181 -8.510 -21.445 1.00 89.69 180 ALA A N 1
ATOM 1499 C CA . ALA A 1 180 ? 3.431 -9.199 -21.117 1.00 89.69 180 ALA A CA 1
ATOM 1500 C C . ALA A 1 180 ? 3.729 -9.269 -19.604 1.00 89.69 180 ALA A C 1
ATOM 1502 O O . ALA A 1 180 ? 4.293 -10.253 -19.138 1.00 89.69 180 ALA A O 1
ATOM 1503 N N . ASN A 1 181 ? 3.300 -8.274 -18.823 1.00 91.44 181 ASN A N 1
ATOM 1504 C CA . ASN A 1 181 ? 3.542 -8.201 -17.378 1.00 91.44 181 ASN A CA 1
ATOM 1505 C C . ASN A 1 181 ? 2.375 -8.744 -16.542 1.00 91.44 181 ASN A C 1
ATOM 1507 O O . ASN A 1 181 ? 2.438 -8.732 -15.312 1.00 91.44 181 ASN A O 1
ATOM 1511 N N . ARG A 1 182 ? 1.300 -9.239 -17.171 1.00 90.88 182 ARG A N 1
ATOM 1512 C CA . ARG A 1 182 ? 0.070 -9.641 -16.468 1.00 90.88 182 ARG A CA 1
ATOM 1513 C C . ARG A 1 182 ? 0.327 -10.673 -15.365 1.00 90.88 182 ARG A C 1
ATOM 1515 O O . ARG A 1 182 ? -0.224 -10.531 -14.276 1.00 90.88 182 ARG A O 1
ATOM 1522 N N . ILE A 1 183 ? 1.137 -11.697 -15.642 1.00 91.44 183 ILE A N 1
ATOM 1523 C CA . ILE A 1 183 ? 1.458 -12.760 -14.672 1.00 91.44 183 ILE A CA 1
ATOM 1524 C C . ILE A 1 183 ? 2.223 -12.172 -13.485 1.00 91.44 183 ILE A C 1
ATOM 1526 O O . ILE A 1 183 ? 1.880 -12.425 -12.331 1.00 91.44 183 ILE A O 1
ATOM 1530 N N . TRP A 1 184 ? 3.209 -11.321 -13.766 1.00 92.38 184 TRP A N 1
ATOM 1531 C CA . TRP A 1 184 ? 3.971 -10.634 -12.733 1.00 92.38 184 TRP A CA 1
ATOM 1532 C C . TRP A 1 184 ? 3.069 -9.785 -11.827 1.00 92.38 184 TRP A C 1
ATOM 1534 O O . TRP A 1 184 ? 3.128 -9.926 -10.606 1.00 92.38 184 TRP A O 1
ATOM 1544 N N . PHE A 1 185 ? 2.162 -8.987 -12.403 1.00 91.25 185 PHE A N 1
ATOM 1545 C CA . PHE A 1 185 ? 1.195 -8.197 -11.632 1.00 91.25 185 PHE A CA 1
ATOM 1546 C C . PHE A 1 185 ? 0.284 -9.080 -10.779 1.00 91.25 185 PHE A C 1
ATOM 1548 O O . PHE A 1 185 ? 0.034 -8.760 -9.621 1.00 91.25 185 PHE A O 1
ATOM 1555 N N . GLN A 1 186 ? -0.203 -10.201 -11.317 1.00 92.44 186 GLN A N 1
ATOM 1556 C CA . GLN A 1 186 ? -1.031 -11.140 -10.555 1.00 92.44 186 GLN A CA 1
ATOM 1557 C C . GLN A 1 186 ? -0.285 -11.703 -9.340 1.00 92.44 186 GLN A C 1
ATOM 1559 O O . GLN A 1 186 ? -0.846 -11.724 -8.243 1.00 92.44 186 GLN A O 1
ATOM 1564 N N . ASN A 1 187 ? 0.976 -12.099 -9.513 1.00 91.44 187 ASN A N 1
ATOM 1565 C CA . ASN A 1 187 ? 1.806 -12.613 -8.425 1.00 91.44 187 ASN A CA 1
ATOM 1566 C C . ASN A 1 187 ? 2.110 -11.520 -7.393 1.00 91.44 187 ASN A C 1
ATOM 1568 O O . ASN A 1 187 ? 1.976 -11.740 -6.187 1.00 91.44 187 ASN A O 1
ATOM 1572 N N . MET A 1 188 ? 2.435 -10.315 -7.859 1.00 90.31 188 MET A N 1
ATOM 1573 C CA . MET A 1 188 ? 2.711 -9.182 -6.984 1.00 90.31 188 MET A CA 1
ATOM 1574 C C . MET A 1 188 ? 1.466 -8.747 -6.195 1.00 90.31 188 MET A C 1
ATOM 1576 O O . MET A 1 188 ? 1.587 -8.410 -5.021 1.00 90.31 188 MET A O 1
ATOM 1580 N N . VAL A 1 189 ? 0.258 -8.827 -6.771 1.00 92.62 189 VAL A N 1
ATOM 1581 C CA . VAL A 1 189 ? -1.005 -8.590 -6.038 1.00 92.62 189 VAL A CA 1
ATOM 1582 C C . VAL A 1 189 ? -1.144 -9.556 -4.866 1.00 92.62 189 VAL A C 1
ATOM 1584 O O . VAL A 1 189 ? -1.514 -9.128 -3.775 1.00 92.62 189 VAL A O 1
ATOM 1587 N N . GLN A 1 190 ? -0.821 -10.837 -5.050 1.00 92.81 190 GLN A N 1
ATOM 1588 C CA . GLN A 1 190 ? -0.898 -11.820 -3.965 1.00 92.81 190 GLN A CA 1
ATOM 1589 C C . GLN A 1 190 ? 0.133 -11.549 -2.862 1.00 92.81 190 GLN A C 1
ATOM 1591 O O . GLN A 1 190 ? -0.194 -11.660 -1.680 1.00 92.81 190 GLN A O 1
ATOM 1596 N N . VAL A 1 191 ? 1.360 -11.174 -3.239 1.00 89.06 191 VAL A N 1
ATOM 1597 C CA . VAL A 1 191 ? 2.406 -10.755 -2.293 1.00 89.06 191 VAL A CA 1
ATOM 1598 C C . VAL A 1 191 ? 1.952 -9.533 -1.499 1.00 89.06 191 VAL A C 1
ATOM 1600 O O . VAL A 1 191 ? 1.987 -9.541 -0.268 1.00 89.06 191 VAL A O 1
ATOM 1603 N N . MET A 1 192 ? 1.466 -8.501 -2.187 1.00 89.31 192 MET A N 1
ATOM 1604 C CA . MET A 1 192 ? 1.007 -7.267 -1.555 1.00 89.31 192 MET A CA 1
ATOM 1605 C C . MET A 1 192 ? -0.206 -7.489 -0.646 1.00 89.31 192 MET A C 1
ATOM 1607 O O . MET A 1 192 ? -0.283 -6.854 0.401 1.00 89.31 192 MET A O 1
ATOM 1611 N N . ASP A 1 193 ? -1.112 -8.417 -0.979 1.00 92.06 193 ASP A N 1
ATOM 1612 C CA . ASP A 1 193 ? -2.230 -8.810 -0.106 1.00 92.06 193 ASP A CA 1
ATOM 1613 C C . ASP A 1 193 ? -1.703 -9.372 1.227 1.00 92.06 193 ASP A C 1
ATOM 1615 O O . ASP A 1 193 ? -2.040 -8.873 2.305 1.00 92.06 193 ASP A O 1
ATOM 1619 N N . ARG A 1 194 ? -0.788 -10.354 1.174 1.00 90.44 194 ARG A N 1
ATOM 1620 C CA . ARG A 1 194 ? -0.173 -10.955 2.375 1.00 90.44 194 ARG A CA 1
ATOM 1621 C C . ARG A 1 194 ? 0.597 -9.932 3.204 1.00 90.44 194 ARG A C 1
ATOM 1623 O O . ARG A 1 194 ? 0.478 -9.917 4.434 1.00 90.44 194 ARG A O 1
ATOM 1630 N N . LEU A 1 195 ? 1.374 -9.075 2.544 1.00 86.75 195 LEU A N 1
ATOM 1631 C CA . LEU A 1 195 ? 2.095 -7.991 3.201 1.00 86.75 195 LEU A CA 1
ATOM 1632 C C . LEU A 1 195 ? 1.125 -6.999 3.843 1.00 86.75 195 LEU A C 1
ATOM 1634 O O . LEU A 1 195 ? 1.334 -6.629 4.994 1.00 86.75 195 LEU A O 1
ATOM 1638 N N . GLY A 1 196 ? 0.031 -6.633 3.177 1.00 85.81 196 GLY A N 1
ATOM 1639 C CA . GLY A 1 196 ? -0.985 -5.728 3.708 1.00 85.81 196 GLY A CA 1
ATOM 1640 C C . GLY A 1 196 ? -1.587 -6.215 5.029 1.00 85.81 196 GLY A C 1
ATOM 1641 O O . GLY A 1 196 ? -1.619 -5.450 5.998 1.00 85.81 196 GLY A O 1
ATOM 1642 N N . TYR A 1 197 ? -1.946 -7.503 5.124 1.00 87.19 197 TYR A N 1
ATOM 1643 C CA . TYR A 1 197 ? -2.397 -8.123 6.382 1.00 87.19 197 TYR A CA 1
ATOM 1644 C C . TYR A 1 197 ? -1.391 -7.935 7.525 1.00 87.19 197 TYR A C 1
ATOM 1646 O O . TYR A 1 197 ? -1.774 -7.576 8.643 1.00 87.19 197 TYR A O 1
ATOM 1654 N N . LYS A 1 198 ? -0.104 -8.163 7.241 1.00 85.12 198 LYS A N 1
ATOM 1655 C CA . LYS A 1 198 ? 0.991 -8.096 8.219 1.00 85.12 198 LYS A CA 1
ATOM 1656 C C . LYS A 1 198 ? 1.355 -6.660 8.602 1.00 85.12 198 LYS A C 1
ATOM 1658 O O . LYS A 1 198 ? 1.561 -6.363 9.782 1.00 85.12 198 LYS A O 1
ATOM 1663 N N . ILE A 1 199 ? 1.438 -5.769 7.618 1.00 83.81 199 ILE A N 1
ATOM 1664 C CA . ILE A 1 199 ? 1.831 -4.366 7.759 1.00 83.81 199 ILE A CA 1
ATOM 1665 C C . ILE A 1 199 ? 0.774 -3.626 8.581 1.00 83.81 199 ILE A C 1
ATOM 1667 O O . ILE A 1 199 ? 1.098 -3.116 9.657 1.00 83.81 199 ILE A O 1
ATOM 1671 N N . PHE A 1 200 ? -0.489 -3.679 8.152 1.00 83.69 200 PHE A N 1
ATOM 1672 C CA . PHE A 1 200 ? -1.590 -2.907 8.740 1.00 83.69 200 PHE A CA 1
ATOM 1673 C C . PHE A 1 200 ? -2.372 -3.649 9.826 1.00 83.69 200 PHE A C 1
ATOM 1675 O O . PHE A 1 200 ? -3.368 -3.135 10.325 1.00 83.69 200 PHE A O 1
ATOM 1682 N N . ASN A 1 201 ? -1.930 -4.852 10.209 1.00 84.38 201 ASN A N 1
ATOM 1683 C CA . ASN A 1 201 ? -2.567 -5.662 11.248 1.00 84.38 201 ASN A CA 1
ATOM 1684 C C . ASN A 1 201 ? -4.083 -5.820 11.019 1.00 84.38 201 ASN A C 1
ATOM 1686 O O . ASN A 1 201 ? -4.900 -5.628 11.921 1.00 84.38 201 ASN A O 1
ATOM 1690 N N . ILE A 1 202 ? -4.453 -6.145 9.779 1.00 85.50 202 ILE A N 1
ATOM 1691 C CA . ILE A 1 202 ? -5.839 -6.124 9.294 1.00 85.50 202 ILE A CA 1
ATOM 1692 C C . ILE A 1 202 ? -6.760 -6.975 10.174 1.00 85.50 202 ILE A C 1
ATOM 1694 O O . ILE A 1 202 ? -7.859 -6.535 10.500 1.00 85.50 202 ILE A O 1
ATOM 1698 N N . ASN A 1 203 ? -6.291 -8.134 10.649 1.00 84.94 203 ASN A N 1
ATOM 1699 C CA . ASN A 1 203 ? -7.060 -9.046 11.506 1.00 84.94 203 ASN A CA 1
ATOM 1700 C C . ASN A 1 203 ? -7.581 -8.390 12.795 1.00 84.94 203 ASN A C 1
ATOM 1702 O O . ASN A 1 203 ? -8.606 -8.811 13.327 1.00 84.94 203 ASN A O 1
ATOM 1706 N N . LYS A 1 204 ? -6.891 -7.361 13.298 1.00 84.31 204 LYS A N 1
ATOM 1707 C CA . LYS A 1 204 ? -7.301 -6.624 14.496 1.00 84.31 204 LYS A CA 1
ATOM 1708 C C . LYS A 1 204 ? -8.511 -5.719 14.241 1.00 84.31 204 LYS A C 1
ATOM 1710 O O . LYS A 1 204 ? -9.299 -5.499 15.156 1.00 84.31 204 LYS A O 1
ATOM 1715 N N . TYR A 1 205 ? -8.655 -5.182 13.029 1.00 82.38 205 TYR A N 1
ATOM 1716 C CA . TYR A 1 205 ? -9.636 -4.129 12.723 1.00 82.38 205 TYR A CA 1
ATOM 1717 C C . TYR A 1 205 ? -10.756 -4.597 11.793 1.00 82.38 205 TYR A C 1
ATOM 1719 O O . TYR A 1 205 ? -11.905 -4.190 11.973 1.00 82.38 205 TYR A O 1
ATOM 1727 N N . SER A 1 206 ? -10.435 -5.523 10.893 1.00 76.69 206 SER A N 1
ATOM 1728 C CA . SER A 1 206 ? -11.354 -6.257 10.030 1.00 76.69 206 SER A CA 1
ATOM 1729 C C . SER A 1 206 ? -11.248 -7.756 10.347 1.00 76.69 206 SER A C 1
ATOM 1731 O O . SER A 1 206 ? -10.618 -8.518 9.607 1.00 76.69 206 SER A O 1
ATOM 1733 N N . PRO A 1 207 ? -11.786 -8.217 11.496 1.00 64.62 207 PRO A N 1
ATOM 1734 C CA . PRO A 1 207 ? -11.828 -9.638 11.789 1.00 64.62 207 PRO A CA 1
ATOM 1735 C C . PRO A 1 207 ? -12.783 -10.285 10.787 1.00 64.62 207 PRO A C 1
ATOM 1737 O O . PRO A 1 207 ? -13.998 -10.266 10.975 1.00 64.62 207 PRO A O 1
ATOM 1740 N N . ALA A 1 208 ? -12.233 -10.911 9.749 1.00 56.91 208 ALA A N 1
ATOM 1741 C CA . ALA A 1 208 ? -12.975 -11.664 8.736 1.00 56.91 208 ALA A CA 1
ATOM 1742 C C . ALA A 1 208 ? -13.781 -12.860 9.308 1.00 56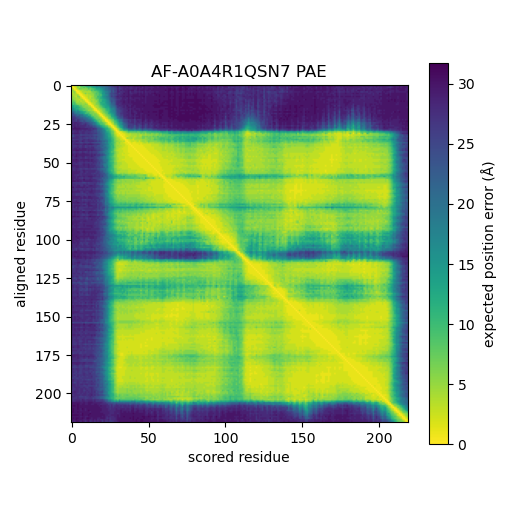.91 208 ALA A C 1
ATOM 1744 O O . ALA A 1 208 ? -14.250 -13.707 8.554 1.00 56.91 208 ALA A O 1
ATOM 1745 N N . LYS A 1 209 ? -13.917 -12.982 10.640 1.00 44.03 209 LYS A N 1
ATOM 1746 C CA . LYS A 1 209 ? -14.389 -14.194 11.315 1.00 44.03 209 LYS A CA 1
ATOM 1747 C C . LYS A 1 209 ? -15.140 -14.021 12.647 1.00 44.03 209 LYS A C 1
ATOM 1749 O O . LYS A 1 209 ? -15.271 -15.009 13.354 1.00 44.03 209 LYS A O 1
ATOM 1754 N N . ASN A 1 210 ? -15.674 -12.843 12.990 1.00 40.19 210 ASN A N 1
ATOM 1755 C CA . ASN A 1 210 ? -16.475 -12.687 14.228 1.00 40.19 210 ASN A CA 1
ATOM 1756 C C . ASN A 1 210 ? -17.988 -12.483 14.020 1.00 40.19 210 ASN A C 1
ATOM 1758 O O . ASN A 1 210 ? -18.707 -12.333 14.999 1.00 40.19 210 ASN A O 1
ATOM 1762 N N . LEU A 1 211 ? -18.495 -12.529 12.783 1.00 43.62 211 LEU A N 1
ATOM 1763 C CA . LEU A 1 211 ? -19.938 -12.417 12.497 1.00 43.62 211 LEU A CA 1
ATOM 1764 C C . LEU A 1 211 ? -20.603 -13.731 12.049 1.00 43.62 211 LEU A C 1
ATOM 1766 O O . LEU A 1 211 ? -21.815 -13.771 11.899 1.00 43.62 211 LEU A O 1
ATOM 1770 N N . ALA A 1 212 ? -19.844 -14.822 11.897 1.00 38.91 212 ALA A N 1
ATOM 1771 C CA . ALA A 1 212 ? -20.384 -16.146 11.552 1.00 38.91 212 ALA A CA 1
ATOM 1772 C C . ALA A 1 212 ? -20.547 -17.092 12.764 1.00 38.91 212 ALA A C 1
ATOM 1774 O O . ALA A 1 212 ? -20.886 -18.257 12.585 1.00 38.91 212 ALA A O 1
ATOM 1775 N N . ALA A 1 213 ? -20.293 -16.616 13.990 1.00 37.50 213 ALA A N 1
ATOM 1776 C CA . ALA A 1 213 ? -20.331 -17.424 15.218 1.00 37.50 213 ALA A CA 1
ATOM 1777 C C . ALA A 1 213 ? -21.263 -16.859 16.307 1.00 37.50 213 ALA A C 1
ATOM 1779 O O . ALA A 1 213 ? -21.040 -17.072 17.496 1.00 37.50 213 ALA A O 1
ATOM 1780 N N . ALA A 1 214 ? -22.323 -16.156 15.912 1.00 43.09 214 ALA A N 1
ATOM 1781 C CA . ALA A 1 214 ? -23.497 -15.983 16.760 1.00 43.09 214 ALA A CA 1
ATOM 1782 C C . ALA A 1 214 ? -24.716 -16.374 15.921 1.00 43.09 214 ALA A C 1
ATOM 1784 O O . ALA A 1 214 ? -25.005 -15.719 14.920 1.00 43.09 214 ALA A O 1
ATOM 1785 N N . PRO A 1 215 ? -25.381 -17.482 16.284 1.00 37.56 215 PRO A N 1
ATOM 1786 C CA . PRO A 1 215 ? -26.623 -17.282 17.019 1.00 37.56 215 PRO A CA 1
ATOM 1787 C C . PRO A 1 215 ? -26.881 -18.309 18.136 1.00 37.56 215 PRO A C 1
ATOM 1789 O O . PRO A 1 215 ? -26.378 -19.429 18.130 1.00 37.56 215 PRO A O 1
ATOM 1792 N N . ASN A 1 216 ? -27.766 -17.885 19.042 1.00 37.84 216 ASN A N 1
ATOM 1793 C CA . ASN A 1 216 ? -28.495 -18.640 20.064 1.00 37.84 216 ASN A CA 1
ATOM 1794 C C . ASN A 1 216 ? -27.830 -18.789 21.439 1.00 37.84 216 ASN A C 1
ATOM 1796 O O . ASN A 1 216 ? -27.487 -19.877 21.891 1.00 37.84 216 ASN A O 1
ATOM 1800 N N . ARG A 1 217 ? -27.832 -17.685 22.194 1.00 33.16 217 ARG A N 1
ATOM 1801 C CA . ARG A 1 217 ? -28.382 -17.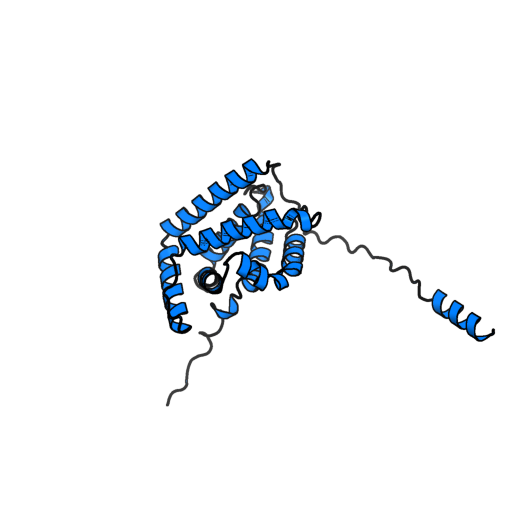754 23.554 1.00 33.16 217 ARG A CA 1
ATOM 1802 C C . ARG A 1 217 ? -29.759 -17.105 23.543 1.00 33.16 217 ARG A C 1
ATOM 1804 O O . ARG A 1 217 ? -29.876 -15.887 23.615 1.00 33.16 217 ARG A O 1
ATOM 1811 N N . VAL A 1 218 ? -30.772 -17.946 23.369 1.00 39.94 218 VAL A N 1
ATOM 1812 C CA . VAL A 1 218 ? -32.133 -17.645 23.806 1.00 39.94 218 VAL A CA 1
ATOM 1813 C C . VAL A 1 218 ? -32.199 -18.038 25.280 1.00 39.94 218 VAL A C 1
ATOM 1815 O O . VAL A 1 218 ? -31.706 -19.108 25.629 1.00 39.94 218 VAL A O 1
ATOM 1818 N N . SER A 1 219 ? -32.721 -17.094 26.066 1.00 39.12 219 SER A N 1
ATOM 1819 C CA . SER A 1 219 ? -33.426 -17.212 27.354 1.00 39.12 219 SER A CA 1
ATOM 1820 C C . SER A 1 219 ? -33.096 -18.397 28.256 1.00 39.12 219 SER A C 1
ATOM 1822 O O . SER A 1 219 ? -33.540 -19.521 27.940 1.00 39.12 219 SER A O 1
#

Radius of gyration: 23.36 Å; Cα contacts (8 Å, |Δi|>4): 161; chains: 1; bounding box: 84×52×49 Å

Sequence (219 aa):
MRHFRYLLFLLLFLVTPVTTTTAPAPESSQQPLSNELSLADKQAMQRKILNEILNKYEGNQTFLKLHEYMIIKFQQLAKQRSPRQPELIIREAFERTQVVYEKTKPFVRNSFRDFNPDAVERSVEKYLWLKGLCFLILGINQEHEIGLSYFYLPENQGMKKELLRDIIHYSFPEVPDVPANRIWFQNMVQVMDRLGYKIFNINKYSPAKNLAAAPNRVS

Mean predicted aligned error: 11.95 Å

Secondary structure (DSSP, 8-state):
--HHHHHHHHHTTS--------PPPPTT--PPP-----HHHHHHHHHHHHHHHHHHHHHTTHHHHHHHHHHHHHHHTT-SSPPPPHHHHHHHHHHHHHHHHHHHTTTTTTSSS---HHHHHHHHHHHHTTHHHHHHHHT--HHHHHHHHGGGSGGGHHHHHHHHHHHHHHH-TTS---GGGHHHHHHHHHHHHHHHHHHTTHHHHS-TTSSSS------

Nearest PDB structures (foldseek):
  6z0c-assembly4_D  TM=1.901E-01  e=1.062E+00  Escherichia coli
  4iwb-assembly2_B  TM=2.939E-01  e=6.974E+00  Aquifex aeolicus
  5sv0-assembly2_J  TM=1.353E-01  e=1.288E+00  Escherichia coli DH1

=== Feature glossary ===
Key to the feature types in this record:

Secondary structure (8-state, DSSP). Secondary structure is the local, repeating backbone conformation. DSSP classifies it into eight states by reading the hydrogen-bond network: three helix types (H, G, I), two β types (E, B), two non-regular types (T, S), and unstructured coil (-).

Backbone torsions (φ/ψ). Backbone dihedral angles. Every residue except chain termini has a φ (preceding-C → N → Cα → C) and a ψ (N → Cα → C → next-N). They are reported in degrees following the IUPAC sign convention. Secondary structure is essentially a statement about which (φ, ψ) basin each residue occupies.

Predicted aligned error. Predicted Aligned Error (PAE) is an AlphaFold confidence matrix: entry (i, j) is the expected error in the position of residue j, in ångströms, when the prediction is superimposed on the true structure at residue i. Low PAE within a block of residues means that block is internally rigid and well-predicted; high PAE between two blocks means their relative placement is uncertain even if each block individually is confident.

B-factor. B-factor (Debye–Waller factor) reflects atomic displacement in the crystal lattice. It is an experimental observable (units Å²), not a prediction; low values mean the atom is pinned down, high values mean it moves or is heterogeneous across the crystal.

Secondary structure (3-state, P-SEA). Three-state secondary structure (P-SEA) collapses the eight DSSP classes into helix (a), strand (b), and coil (c). P-SEA assigns these from Cα geometry alone — distances and angles — without requiring backbone oxygens, so it works on any Cα trace.

Sequence. Primary structure: the covalent order of the twenty standard amino acids along the backbone. Two proteins with the same sequence will (almost always) fold to the same structure; two with 30% identity often share a fold but not the details.

pLDDT. pLDDT is the predicted lDDT-Cα score: AlphaFold's confidence that the local environment of each residue (all inter-atomic distances within 15 Å) is correctly placed. It is a per-residue number between 0 and 100, with higher meaning more reliable.

InterPro / GO 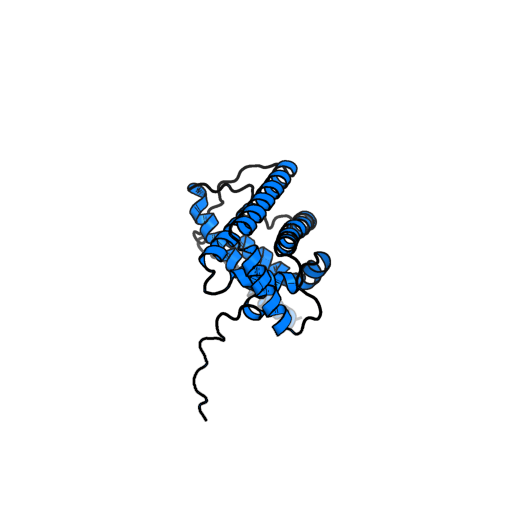/ CATH / organism. Functional annotations link the protein to curated databases. InterPro entries identify conserved domains and families by matching the sequence against member-database signatures (Pfam, PROSITE, CDD, …). Gene Ontology (GO) terms describe molecular function, biological process, and cellular component in a controlled vocabulary. CATH places the structure in a hierarchical fold classification (Class/Architecture/Topology/Homologous-superfamily). The organism is the source species.

Contact-map, Ramachandran, and PAE plots. Three diagnostic plots accompany the record. The Cα contact map visualizes the tertiary structure as a 2D adjacency matrix (8 Å cutoff, sequence-local contacts suppressed). The Ramachandran plot shows the distribution of backbone (φ, ψ) torsions, with points in the α and β basins reflecting secondary structure content. The PAE plot shows AlphaFold's inter-residue confidence as a color matrix.

mmCIF coordinates. The mmCIF table is the protein's shape written out atom by atom. For each backbone N, Cα, C, and carbonyl O, it records an (x, y, z) coordinate triple in Å plus the residue type, chain letter, and residue number.

Radius of gyration, Cα contacts, bounding box. Three whole-structure scalars: the radius of gyration (RMS distance of Cα from centroid, in Å), the count of Cα–Cα contacts (pairs closer than 8 Å and separated by more than four residues in sequence — i.e. tertiary, not local, contacts), and the bounding-box dimensions. Together they distinguish compact globular folds from extended fibres or disordered chains.

Foldseek 3Di. The Foldseek 3Di string encodes local tertiary geometry as a 20-letter alphabet — one character per residue — derived from the relative positions of nearby Cα atoms. Unlike the amino-acid sequence, 3Di is a direct function of the 3D structure, so two proteins with the same fold have similar 3Di strings even at low sequence identity.

Rendered structure images. Six rendered views show the 3D structure from the faces of a cube — i.e. along ±x, ±y, ±z. Rendering representation is drawn randomly per protein from cartoon (secondary-structure ribbons), sticks (backbone bonds), or molecular surface; coloring is either N→C rainbow (blue at the N-terminus through red at the C-terminus) or one color per chain.

Nearest PDB structures. The Foldseek neighbor list gives the closest experimentally determined structures in the PDB, ranked by structural alignment. TM-score near 1 means near-identical fold; near 0.3 means only rough topology match. This is how one finds what a novel AlphaFold prediction most resembles in the solved-structure universe.

Solvent-accessible surface area. SASA measures how much of the protein is reachable by solvent. It is computed by rolling a water-sized probe over the atomic surface and summing the exposed area (Å²). Per-residue SASA distinguishes core (buried, low SASA) from surface (exposed, high SASA) residues; total SASA is a whole-molecule size measure.